Protein AF-U6M6H6-F1 (afdb_monomer_lite)

Structure (mmCIF, N/CA/C/O backbone):
data_AF-U6M6H6-F1
#
_entry.id   AF-U6M6H6-F1
#
loop_
_atom_site.group_PDB
_atom_site.id
_atom_site.type_symbol
_atom_site.label_atom_id
_atom_site.label_alt_id
_atom_site.label_comp_id
_atom_site.label_asym_id
_atom_site.label_entity_id
_atom_site.label_seq_id
_atom_site.pdbx_PDB_ins_code
_atom_site.Cartn_x
_atom_site.Cartn_y
_atom_site.Cartn_z
_atom_site.occupancy
_atom_site.B_iso_or_equiv
_atom_site.auth_seq_id
_atom_site.auth_comp_id
_atom_site.auth_asym_id
_atom_site.auth_atom_id
_atom_site.pdbx_PDB_model_num
ATOM 1 N N . MET A 1 1 ? -2.239 -4.954 -24.702 1.00 41.09 1 MET A N 1
ATOM 2 C CA . MET A 1 1 ? -0.840 -5.283 -24.354 1.00 41.09 1 MET A CA 1
ATOM 3 C C . MET A 1 1 ? -0.707 -5.833 -22.930 1.00 41.09 1 MET A C 1
ATOM 5 O O . MET A 1 1 ? 0.106 -6.716 -22.733 1.00 41.09 1 MET A O 1
ATOM 9 N N . LEU A 1 2 ? -1.564 -5.427 -21.980 1.00 35.84 2 LEU A N 1
ATOM 10 C CA . LEU A 1 2 ? -1.477 -5.813 -20.560 1.00 35.84 2 LEU A CA 1
ATOM 11 C C . LEU A 1 2 ? -1.696 -7.300 -20.192 1.00 35.84 2 LEU A C 1
ATOM 13 O O . LEU A 1 2 ? -1.225 -7.725 -19.150 1.00 35.84 2 LEU A O 1
ATOM 17 N N . ILE A 1 3 ? -2.414 -8.104 -20.986 1.00 37.91 3 ILE A N 1
ATOM 18 C CA . ILE A 1 3 ? -2.945 -9.392 -20.477 1.00 37.91 3 ILE A CA 1
ATOM 19 C C . ILE A 1 3 ? -1.865 -10.479 -20.293 1.00 37.91 3 ILE A C 1
ATOM 21 O O . ILE A 1 3 ? -2.049 -11.378 -19.482 1.00 37.91 3 ILE A O 1
ATOM 25 N N . ILE A 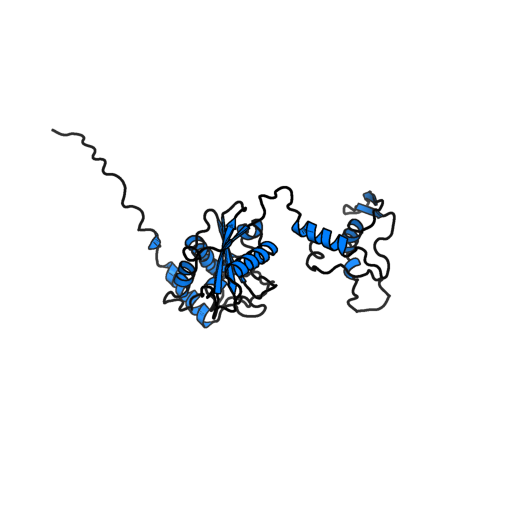1 4 ? -0.742 -10.422 -21.016 1.00 43.28 4 ILE A N 1
ATOM 26 C CA . ILE A 1 4 ? 0.291 -11.478 -20.937 1.00 43.28 4 ILE A CA 1
ATOM 27 C C . ILE A 1 4 ? 1.229 -11.255 -19.745 1.00 43.28 4 ILE A C 1
ATOM 29 O O . ILE A 1 4 ? 1.733 -12.216 -19.180 1.00 43.28 4 ILE A O 1
ATOM 33 N N . VAL A 1 5 ? 1.433 -10.003 -19.333 1.00 47.91 5 VAL A N 1
ATOM 34 C CA . VAL A 1 5 ? 2.450 -9.645 -18.329 1.00 47.91 5 VAL A CA 1
ATOM 35 C C . VAL A 1 5 ? 1.997 -9.967 -16.894 1.00 47.91 5 VAL A C 1
ATOM 37 O O . VAL A 1 5 ? 2.803 -9.995 -15.974 1.00 47.91 5 VAL A O 1
ATOM 40 N N . CYS A 1 6 ? 0.718 -10.296 -16.678 1.00 45.31 6 CYS A N 1
ATOM 41 C CA . CYS A 1 6 ? 0.225 -10.676 -15.351 1.00 45.31 6 CYS A CA 1
ATOM 42 C C . CYS A 1 6 ? 0.701 -12.062 -14.877 1.00 45.31 6 CYS A C 1
ATOM 44 O O . CYS A 1 6 ? 0.607 -12.345 -13.686 1.00 45.31 6 CYS A O 1
ATOM 46 N N . SER A 1 7 ? 1.215 -12.921 -15.766 1.00 59.56 7 SER A N 1
ATOM 47 C CA . SER A 1 7 ? 1.840 -14.191 -15.378 1.00 59.56 7 SER A CA 1
ATOM 48 C C . SER A 1 7 ? 3.354 -14.092 -15.556 1.00 59.56 7 SER A C 1
ATOM 50 O O . SER A 1 7 ? 3.843 -13.788 -16.642 1.00 59.56 7 SER A O 1
ATOM 52 N N . ARG A 1 8 ? 4.105 -14.343 -14.475 1.00 67.38 8 ARG A N 1
ATOM 53 C CA . ARG A 1 8 ? 5.579 -14.406 -14.509 1.00 67.38 8 ARG A CA 1
ATOM 54 C C . ARG A 1 8 ? 6.097 -15.702 -15.137 1.00 67.38 8 ARG A C 1
ATOM 56 O O . ARG A 1 8 ? 7.294 -15.807 -15.407 1.00 67.38 8 ARG A O 1
ATOM 63 N N . ASP A 1 9 ? 5.220 -16.666 -15.392 1.00 80.56 9 ASP A N 1
ATOM 64 C CA . ASP A 1 9 ? 5.592 -17.946 -15.977 1.00 80.56 9 ASP A CA 1
ATOM 65 C C . ASP A 1 9 ? 5.899 -17.802 -17.468 1.00 80.56 9 ASP A C 1
ATOM 67 O O . ASP A 1 9 ? 5.323 -16.979 -18.182 1.00 80.56 9 ASP A O 1
ATOM 71 N N . VAL A 1 10 ? 6.846 -18.608 -17.949 1.00 83.81 10 VAL A N 1
ATOM 72 C CA . VAL A 1 10 ? 7.213 -18.629 -19.368 1.00 83.81 10 VAL A CA 1
ATOM 73 C C . VAL A 1 10 ? 6.001 -19.097 -20.179 1.00 83.81 10 VAL A C 1
ATOM 75 O O . VAL A 1 10 ? 5.428 -20.135 -19.837 1.00 83.81 10 VAL A O 1
ATOM 78 N N . PRO A 1 11 ? 5.630 -18.399 -21.271 1.00 87.38 11 PRO A N 1
ATOM 79 C CA . PRO A 1 11 ? 4.504 -18.800 -22.094 1.00 87.38 11 PRO A CA 1
ATOM 80 C C . PRO A 1 11 ? 4.611 -20.273 -22.544 1.00 87.38 11 PRO A C 1
ATOM 82 O O . PRO A 1 11 ? 5.700 -20.720 -22.934 1.00 87.38 11 PRO A O 1
ATOM 85 N N . PRO A 1 12 ? 3.504 -21.034 -22.487 1.00 89.25 12 PRO A N 1
ATOM 86 C CA . PRO A 1 12 ? 3.498 -22.470 -22.754 1.00 89.25 12 PRO A CA 1
ATOM 87 C C . PRO A 1 12 ? 3.804 -22.809 -24.221 1.00 89.25 12 PRO A C 1
ATOM 89 O O . PRO A 1 12 ? 3.980 -21.947 -25.078 1.00 89.25 12 PRO A O 1
ATOM 92 N N . ALA A 1 13 ? 3.895 -24.098 -24.551 1.00 90.94 13 ALA A N 1
ATOM 93 C CA . ALA A 1 13 ? 4.050 -24.508 -25.946 1.00 90.94 13 ALA A CA 1
ATOM 94 C C . ALA A 1 13 ? 2.782 -24.194 -26.762 1.00 90.94 13 ALA A C 1
ATOM 96 O O . ALA A 1 13 ? 1.666 -24.282 -26.251 1.00 90.94 13 ALA A O 1
ATOM 97 N N . PHE A 1 14 ? 2.940 -23.842 -28.041 1.00 90.44 14 PHE A N 1
ATOM 98 C CA . PHE A 1 14 ? 1.794 -23.644 -28.927 1.00 90.44 14 PHE A CA 1
ATOM 99 C C . PHE A 1 14 ? 1.112 -24.978 -29.249 1.00 90.44 14 PHE A C 1
ATOM 101 O O . PHE A 1 14 ? 1.789 -25.960 -29.557 1.00 90.44 14 PHE A O 1
ATOM 108 N N . LYS A 1 15 ? -0.226 -24.976 -29.229 1.00 87.94 15 LYS A N 1
ATOM 109 C CA . LYS A 1 15 ? -1.063 -26.097 -29.660 1.00 87.94 15 LYS A CA 1
ATOM 110 C C . LYS A 1 15 ? -2.107 -25.650 -30.675 1.00 87.94 15 LYS A C 1
ATOM 112 O O . LYS A 1 15 ? -2.828 -24.665 -30.474 1.00 87.94 15 LYS A O 1
ATOM 117 N N . THR A 1 16 ? -2.201 -26.390 -31.767 1.00 85.06 16 THR A N 1
ATOM 118 C CA . THR A 1 16 ? -3.237 -26.281 -32.786 1.00 85.06 16 THR A CA 1
ATOM 119 C C . THR A 1 16 ? -4.577 -26.704 -32.189 1.00 85.06 16 THR A C 1
ATOM 121 O O . THR A 1 16 ? -4.653 -27.582 -31.332 1.00 85.06 16 THR A O 1
ATOM 124 N N . LYS A 1 17 ? -5.661 -26.035 -32.589 1.00 80.69 17 LYS A N 1
ATOM 125 C CA . LYS A 1 17 ? -7.009 -26.433 -32.189 1.00 80.69 17 LYS A CA 1
ATOM 126 C C . LYS A 1 17 ? -7.332 -27.739 -32.900 1.00 80.69 17 LYS A C 1
ATOM 128 O O . LYS A 1 17 ? -7.669 -27.718 -34.083 1.00 80.69 17 LYS A O 1
ATOM 133 N N . GLU A 1 18 ? -7.246 -28.856 -32.189 1.00 67.00 18 GLU A N 1
ATOM 134 C CA . GLU A 1 18 ? -7.957 -30.059 -32.610 1.00 67.00 18 GLU A CA 1
ATOM 135 C C . GLU A 1 18 ? -9.468 -29.794 -32.536 1.00 67.00 18 GLU A C 1
ATOM 137 O O . GLU A 1 18 ? -9.944 -28.973 -31.751 1.00 67.00 18 GLU A O 1
ATOM 142 N N . SER A 1 19 ? -10.240 -30.431 -33.414 1.00 53.97 19 SER A N 1
ATOM 143 C CA . SER A 1 19 ? -11.656 -30.132 -33.653 1.00 53.97 19 SER A CA 1
ATOM 144 C C . SER A 1 19 ? -12.611 -30.588 -32.535 1.00 53.97 19 SER A C 1
ATOM 146 O O . SER A 1 19 ? -13.768 -30.902 -32.821 1.00 53.97 19 SER A O 1
ATOM 148 N N . SER A 1 20 ? -12.169 -30.673 -31.281 1.00 45.66 20 SER A N 1
ATOM 149 C CA . SER A 1 20 ? -12.969 -31.157 -30.155 1.00 45.66 20 SER A CA 1
ATOM 150 C C . SER A 1 20 ? -13.253 -30.045 -29.139 1.00 45.66 20 SER A C 1
ATOM 152 O O . SER A 1 20 ? -12.434 -29.177 -28.847 1.00 45.66 20 SER A O 1
ATOM 154 N N . ARG A 1 21 ? -14.507 -30.039 -28.686 1.00 52.91 21 ARG A N 1
ATOM 155 C CA . ARG A 1 21 ? -15.126 -29.061 -27.790 1.00 52.91 21 ARG A CA 1
ATOM 156 C C . ARG A 1 21 ? -14.527 -29.116 -26.379 1.00 52.91 21 ARG A C 1
ATOM 158 O O . ARG A 1 21 ? -14.378 -30.199 -25.829 1.00 52.91 21 ARG A O 1
ATOM 165 N N . ASP A 1 22 ? -14.359 -27.925 -25.808 1.00 49.47 22 ASP A N 1
ATOM 166 C CA . ASP A 1 22 ? -14.526 -27.607 -24.382 1.00 49.47 22 ASP A CA 1
ATOM 167 C C . ASP A 1 22 ? -13.500 -28.125 -23.357 1.00 49.47 22 ASP A C 1
ATOM 169 O O . ASP A 1 22 ? -13.878 -28.478 -22.244 1.00 49.47 22 ASP A O 1
ATOM 173 N N . GLU A 1 23 ? -12.198 -28.033 -23.646 1.00 50.50 23 GLU A N 1
ATOM 174 C CA . GLU A 1 23 ? -11.191 -27.946 -22.574 1.00 50.50 23 GLU A CA 1
ATOM 175 C C . GLU A 1 23 ? -10.324 -26.688 -22.716 1.00 50.50 23 GLU A C 1
ATOM 177 O O . GLU A 1 23 ? -10.004 -26.232 -23.816 1.00 50.50 23 GLU A O 1
ATOM 182 N N . GLU A 1 24 ? -9.970 -26.093 -21.578 1.00 54.88 24 GLU A N 1
ATOM 183 C CA . GLU A 1 24 ? -9.063 -24.954 -21.470 1.00 54.88 24 GLU A CA 1
ATOM 184 C C . GLU A 1 24 ? -7.638 -25.441 -21.778 1.00 54.88 24 GLU A C 1
ATOM 186 O O . GLU A 1 24 ? -6.854 -25.794 -20.902 1.00 54.88 24 GLU A O 1
ATOM 191 N N . VAL A 1 25 ? -7.333 -25.581 -23.070 1.00 57.16 25 VAL A N 1
ATOM 192 C CA . VAL A 1 25 ? -6.065 -26.159 -23.519 1.00 57.16 25 VAL A CA 1
ATOM 193 C C . VAL A 1 25 ? -4.918 -25.199 -23.202 1.00 57.16 25 VAL A C 1
ATOM 195 O O . VAL A 1 25 ? -4.867 -24.080 -23.720 1.00 57.16 25 VAL A O 1
ATOM 198 N N . ASP A 1 26 ? -3.959 -25.664 -22.400 1.00 63.12 26 ASP A N 1
ATOM 199 C CA . ASP A 1 26 ? -2.661 -25.013 -22.207 1.00 63.12 26 ASP A CA 1
ATOM 200 C C . ASP A 1 26 ? -2.004 -24.715 -23.573 1.00 63.12 26 ASP A C 1
ATOM 202 O O . ASP A 1 26 ? -1.840 -25.619 -24.397 1.00 63.12 26 ASP A O 1
ATOM 206 N N . GLY A 1 27 ? -1.702 -23.440 -23.845 1.00 65.75 27 GLY A N 1
ATOM 207 C CA . GLY A 1 27 ? -1.304 -22.943 -25.176 1.00 65.75 27 GLY A CA 1
ATOM 208 C C . GLY A 1 27 ? -2.422 -22.279 -26.001 1.00 65.75 27 GLY A C 1
ATOM 209 O O . GLY A 1 27 ? -2.154 -21.677 -27.041 1.00 65.75 27 GLY A O 1
ATOM 210 N N . GLY A 1 28 ? -3.675 -22.281 -25.537 1.00 77.00 28 GLY A N 1
ATOM 211 C CA . GLY A 1 28 ? -4.801 -21.606 -26.200 1.00 77.00 28 GLY A CA 1
ATOM 212 C C . GLY A 1 28 ? -4.706 -20.071 -26.221 1.00 77.00 28 GLY A C 1
ATOM 213 O O . GLY A 1 28 ? -5.401 -19.401 -26.991 1.00 77.00 28 GLY A O 1
ATOM 214 N N . ILE A 1 29 ? -3.809 -19.487 -25.421 1.00 83.69 29 ILE A N 1
ATOM 215 C CA . ILE A 1 29 ? -3.592 -18.034 -25.347 1.00 83.69 29 ILE A CA 1
ATOM 216 C C . ILE A 1 29 ? -3.177 -17.426 -26.694 1.00 83.69 29 ILE A C 1
ATOM 218 O O . ILE A 1 29 ? -3.506 -16.274 -26.979 1.00 83.69 29 ILE A O 1
ATOM 222 N N . TYR A 1 30 ? -2.517 -18.209 -27.551 1.00 88.44 30 TYR A N 1
ATOM 223 C CA . TYR A 1 30 ? -1.986 -17.756 -28.835 1.00 88.44 30 TYR A CA 1
ATOM 224 C C . TYR A 1 30 ? -3.058 -17.515 -29.903 1.00 88.44 30 TYR A C 1
ATOM 226 O O . TYR A 1 30 ? -2.761 -16.914 -30.927 1.00 88.44 30 TYR A O 1
ATOM 234 N N . TYR A 1 31 ? -4.316 -17.904 -29.675 1.00 87.06 31 TYR A N 1
ATOM 235 C CA . TYR A 1 31 ? -5.415 -17.567 -30.592 1.00 87.06 31 TYR A CA 1
ATOM 236 C C . TYR A 1 31 ? -5.904 -16.123 -30.450 1.00 87.06 31 TYR A C 1
ATOM 238 O O . TYR A 1 31 ? -6.681 -15.647 -31.276 1.00 87.06 31 TYR A O 1
ATOM 246 N N . LYS A 1 32 ? -5.446 -15.403 -29.421 1.00 87.00 32 LYS A N 1
ATOM 247 C CA . LYS A 1 32 ? -5.664 -13.962 -29.300 1.00 87.00 32 LYS A CA 1
ATOM 248 C C . LYS A 1 32 ? -4.632 -13.246 -30.170 1.00 87.00 32 LYS A C 1
ATOM 250 O O . LYS A 1 32 ? -3.433 -13.373 -29.931 1.00 87.00 32 LYS A O 1
ATOM 255 N N . SER A 1 33 ? -5.084 -12.447 -31.138 1.00 84.94 33 SER A N 1
ATOM 256 C CA . SER A 1 33 ? -4.209 -11.742 -32.093 1.00 84.94 33 SER A CA 1
ATOM 257 C C . SER A 1 33 ? -3.129 -10.892 -31.415 1.00 84.94 33 SER A C 1
ATOM 259 O O . SER A 1 33 ? -1.987 -10.887 -31.863 1.00 84.94 33 SER A O 1
ATOM 261 N N . ALA A 1 34 ? -3.454 -10.240 -30.294 1.00 85.69 34 ALA A N 1
ATOM 262 C CA . ALA A 1 34 ? -2.486 -9.479 -29.503 1.00 85.69 34 ALA A CA 1
ATOM 263 C C . ALA A 1 34 ? -1.360 -10.360 -28.933 1.00 85.69 34 ALA A C 1
ATOM 265 O O . ALA A 1 34 ? -0.204 -9.947 -28.926 1.00 85.69 34 ALA A O 1
ATOM 266 N N . VAL A 1 35 ? -1.688 -11.578 -28.488 1.00 87.31 35 VAL A N 1
ATOM 267 C CA . VAL A 1 35 ? -0.717 -12.544 -27.957 1.00 87.31 35 VAL A CA 1
ATOM 268 C C . VAL A 1 35 ? 0.138 -13.104 -29.081 1.00 87.31 35 VAL A C 1
ATOM 270 O O . VAL A 1 35 ? 1.360 -13.047 -28.989 1.00 87.31 35 VAL A O 1
ATOM 273 N N . ALA A 1 36 ? -0.490 -13.572 -30.163 1.00 89.12 36 ALA A N 1
ATOM 274 C CA . ALA A 1 36 ? 0.213 -14.072 -31.342 1.00 89.12 36 ALA A CA 1
ATOM 275 C C . ALA A 1 36 ? 1.172 -13.028 -31.929 1.00 89.12 36 ALA A C 1
ATOM 277 O O . ALA A 1 36 ? 2.315 -13.352 -32.244 1.00 89.12 36 ALA A O 1
ATOM 278 N N . GLY A 1 37 ? 0.715 -11.778 -32.048 1.00 90.12 37 GLY A N 1
ATOM 279 C CA . GLY A 1 37 ? 1.517 -10.665 -32.546 1.00 90.12 37 GLY A CA 1
ATOM 280 C C . GLY A 1 37 ? 2.712 -10.378 -31.644 1.00 90.12 37 GLY A C 1
ATOM 281 O O . GLY A 1 37 ? 3.835 -10.320 -32.134 1.00 90.12 37 GLY A O 1
ATOM 282 N N . PHE A 1 38 ? 2.493 -10.287 -30.328 1.00 90.25 38 PHE A N 1
ATOM 283 C CA . PHE A 1 38 ? 3.573 -10.065 -29.369 1.00 90.25 38 PHE A CA 1
ATOM 284 C C . PHE A 1 38 ? 4.635 -11.168 -29.443 1.00 90.25 38 PHE A C 1
ATOM 286 O O . PHE A 1 38 ? 5.803 -10.875 -29.674 1.00 90.25 38 PHE A O 1
ATOM 293 N N . VAL A 1 39 ? 4.252 -12.446 -29.344 1.00 90.75 39 VAL A N 1
ATOM 294 C CA . VAL A 1 39 ? 5.252 -13.530 -29.379 1.00 90.75 39 VAL A CA 1
ATOM 295 C C . VAL A 1 39 ? 5.935 -13.681 -30.735 1.00 90.75 39 VAL A C 1
ATOM 297 O O . VAL A 1 39 ? 7.063 -14.155 -30.802 1.00 90.75 39 VAL A O 1
ATOM 300 N N . SER A 1 40 ? 5.289 -13.230 -31.812 1.00 91.69 40 SER A N 1
ATOM 301 C CA . SER A 1 40 ? 5.892 -13.168 -33.147 1.00 91.69 40 SER A CA 1
ATOM 302 C C . SER A 1 40 ? 6.972 -12.100 -33.273 1.00 91.69 40 SER A C 1
ATOM 304 O O . SER A 1 40 ? 7.896 -12.279 -34.062 1.00 91.69 40 SER A O 1
ATOM 306 N N . LEU A 1 41 ? 6.886 -11.027 -32.486 1.00 90.75 41 LEU A N 1
ATOM 307 C CA . LEU A 1 41 ? 7.923 -9.998 -32.406 1.00 90.75 41 LEU A CA 1
ATOM 308 C C . LEU A 1 41 ? 9.060 -10.391 -31.454 1.00 90.75 41 LEU A C 1
ATOM 310 O O . LEU A 1 41 ? 10.197 -9.992 -31.676 1.00 90.75 41 LEU A O 1
ATOM 314 N N . MET A 1 42 ? 8.755 -11.178 -30.420 1.00 90.44 42 MET A N 1
ATOM 315 C CA . MET A 1 42 ? 9.678 -11.472 -29.316 1.00 90.44 42 MET A CA 1
ATOM 316 C C . MET A 1 42 ? 10.336 -12.863 -29.384 1.00 90.44 42 MET A C 1
ATOM 318 O O . MET A 1 42 ? 10.908 -13.330 -28.401 1.00 90.44 42 MET A O 1
ATOM 322 N N . VAL A 1 43 ? 10.233 -13.554 -30.518 1.00 90.50 43 VAL A N 1
ATOM 323 C CA . VAL A 1 43 ? 10.858 -14.866 -30.751 1.00 90.50 43 VAL A CA 1
ATOM 324 C C . VAL A 1 43 ? 12.389 -14.788 -30.721 1.00 90.50 43 VAL A C 1
ATOM 326 O O . VAL A 1 43 ? 12.978 -13.804 -31.158 1.00 90.50 43 VAL A O 1
ATOM 329 N N . ASP A 1 44 ? 13.047 -15.850 -30.243 1.00 84.69 44 ASP A N 1
ATOM 330 C CA . ASP A 1 44 ? 14.508 -15.881 -30.044 1.00 84.69 44 ASP A CA 1
ATOM 331 C C . ASP A 1 44 ? 15.320 -15.679 -31.334 1.00 84.69 44 ASP A C 1
ATOM 333 O O . ASP A 1 44 ? 16.433 -15.153 -31.315 1.00 84.69 44 ASP A O 1
ATOM 337 N N . ALA A 1 45 ? 14.788 -16.159 -32.458 1.00 85.12 45 ALA A N 1
ATOM 338 C CA . ALA A 1 45 ? 15.475 -16.147 -33.740 1.00 85.12 45 ALA A CA 1
ATOM 339 C C . ALA A 1 45 ? 15.174 -14.862 -34.517 1.00 85.12 45 ALA A C 1
ATOM 341 O O . ALA A 1 45 ? 14.020 -14.451 -34.632 1.00 85.12 45 ALA A O 1
ATOM 342 N N . SER A 1 46 ? 16.209 -14.279 -35.127 1.00 87.38 46 SER A N 1
ATOM 343 C CA . SER A 1 46 ? 16.044 -13.167 -36.065 1.00 87.38 46 SER A CA 1
ATOM 344 C C . SER A 1 46 ? 15.206 -13.597 -37.271 1.00 87.38 46 SER A C 1
ATOM 346 O O . SER A 1 46 ? 15.424 -14.666 -37.842 1.00 87.38 46 SER A O 1
ATOM 348 N N . ARG A 1 47 ? 14.251 -12.753 -37.673 1.00 88.56 47 ARG A N 1
ATOM 349 C CA . ARG A 1 47 ? 13.344 -13.003 -38.800 1.00 88.56 47 ARG A CA 1
ATOM 350 C C . ARG A 1 47 ? 13.269 -11.783 -39.696 1.00 88.56 47 ARG A C 1
ATOM 352 O O . ARG A 1 47 ? 13.346 -10.649 -39.229 1.00 88.56 47 ARG A O 1
ATOM 359 N N . LYS A 1 48 ? 13.059 -12.013 -40.991 1.00 93.81 48 LYS A N 1
ATOM 360 C CA . LYS A 1 48 ? 12.706 -10.929 -41.910 1.00 93.81 48 LYS A CA 1
ATOM 361 C C . LYS A 1 48 ? 11.216 -10.660 -41.772 1.00 93.81 48 LYS A C 1
ATOM 363 O O . LYS A 1 48 ? 10.420 -11.593 -41.858 1.00 93.81 48 LYS A O 1
ATOM 368 N N . MET A 1 49 ? 10.863 -9.395 -41.573 1.00 94.00 49 MET A N 1
ATOM 369 C CA . MET A 1 49 ? 9.483 -8.939 -41.478 1.00 94.00 49 MET A CA 1
ATOM 370 C C . MET A 1 49 ? 9.172 -8.002 -42.642 1.00 94.00 49 MET A C 1
ATOM 372 O O . MET A 1 49 ? 9.920 -7.062 -42.902 1.00 94.00 49 MET A O 1
ATOM 376 N N . MET A 1 50 ? 8.068 -8.260 -43.338 1.00 95.00 50 MET A N 1
ATOM 377 C CA . MET A 1 50 ? 7.550 -7.396 -44.399 1.00 95.00 50 MET A CA 1
ATOM 378 C C . MET A 1 50 ? 6.137 -6.973 -44.035 1.00 95.00 50 MET A C 1
ATOM 380 O O . MET A 1 50 ? 5.258 -7.824 -43.913 1.00 95.00 50 MET A O 1
ATOM 384 N N . CYS A 1 51 ? 5.926 -5.674 -43.847 1.00 94.56 51 CYS A N 1
ATOM 385 C CA . CYS A 1 51 ? 4.641 -5.126 -43.437 1.00 94.56 51 CYS A CA 1
ATOM 386 C C . CYS A 1 51 ? 3.975 -4.357 -44.576 1.00 94.56 51 CYS A C 1
ATOM 388 O O . CYS A 1 51 ? 4.631 -3.620 -45.310 1.00 94.56 51 CYS A O 1
ATOM 390 N N . TYR A 1 52 ? 2.660 -4.511 -44.683 1.00 93.06 52 TYR A N 1
ATOM 391 C CA . TYR A 1 52 ? 1.823 -3.900 -45.702 1.00 93.06 52 TYR A CA 1
ATOM 392 C C . TYR A 1 52 ? 0.615 -3.249 -45.044 1.00 93.06 52 TYR A C 1
ATOM 394 O O . TYR A 1 52 ? -0.045 -3.851 -44.193 1.00 93.06 52 TYR A O 1
ATOM 402 N N . THR A 1 53 ? 0.297 -2.034 -45.469 1.00 93.06 53 THR A N 1
ATOM 403 C CA . THR A 1 53 ? -0.969 -1.392 -45.121 1.00 93.06 53 THR A CA 1
ATOM 404 C C . THR A 1 53 ? -2.059 -1.963 -46.020 1.00 93.06 53 THR A C 1
ATOM 406 O O . THR A 1 53 ? -1.948 -1.897 -47.244 1.00 93.06 53 THR A O 1
ATOM 409 N N . ALA A 1 54 ? -3.108 -2.528 -45.429 1.00 89.50 54 ALA A N 1
ATOM 410 C CA . ALA A 1 54 ? -4.260 -3.000 -46.182 1.00 89.50 54 ALA A CA 1
ATOM 411 C C . ALA A 1 54 ? -5.146 -1.812 -46.582 1.00 89.50 54 ALA A C 1
ATOM 413 O O . ALA A 1 54 ? -5.454 -0.945 -45.762 1.00 89.50 54 ALA A O 1
ATOM 414 N N . SER A 1 55 ? -5.558 -1.775 -47.847 1.00 88.56 55 SER A N 1
ATOM 415 C CA . SER A 1 55 ? -6.536 -0.821 -48.367 1.00 88.56 55 SER A CA 1
ATOM 416 C C . SER A 1 55 ? -7.892 -1.503 -48.577 1.00 88.56 55 SER A C 1
ATOM 418 O O . SER A 1 55 ? -7.965 -2.715 -48.773 1.00 88.56 55 SER A O 1
ATOM 420 N N . GLY A 1 56 ? -8.980 -0.727 -48.516 1.00 87.12 56 GLY A N 1
ATOM 421 C CA . GLY A 1 56 ? -10.347 -1.233 -48.719 1.00 87.12 56 GLY A CA 1
ATOM 422 C C . GLY A 1 56 ? -11.041 -1.788 -47.468 1.00 87.12 56 GLY A C 1
ATOM 423 O O . GLY A 1 56 ? -12.145 -2.313 -47.576 1.00 87.12 56 GLY A O 1
ATOM 424 N N . CYS A 1 57 ? -10.431 -1.660 -46.288 1.00 85.81 57 CYS A N 1
ATOM 425 C CA . CYS A 1 57 ? -11.075 -1.934 -45.002 1.00 85.81 57 CYS A CA 1
ATOM 426 C C . CYS A 1 57 ? -11.707 -0.652 -44.429 1.00 85.81 57 CYS A C 1
ATOM 428 O O . CYS A 1 57 ? -11.164 0.434 -44.620 1.00 85.81 57 CYS A O 1
ATOM 430 N N . GLU A 1 58 ? -12.816 -0.773 -43.686 1.00 90.00 58 GLU A N 1
ATOM 431 C CA . GLU A 1 58 ? -13.418 0.365 -42.959 1.00 90.00 58 GLU A CA 1
ATOM 432 C C . GLU A 1 58 ? -12.474 0.931 -41.885 1.00 90.00 58 GLU A C 1
ATOM 434 O O . GLU A 1 58 ? -12.471 2.130 -41.623 1.00 90.00 58 GLU A O 1
ATOM 439 N N . ASN A 1 59 ? -11.637 0.069 -41.301 1.00 88.06 59 ASN A N 1
ATOM 440 C CA . ASN A 1 59 ? -10.617 0.430 -40.321 1.00 88.06 59 ASN A CA 1
ATOM 441 C C . ASN A 1 59 ? -9.213 0.267 -40.909 1.00 88.06 59 ASN A C 1
ATOM 443 O O . ASN A 1 59 ? -8.974 -0.616 -41.735 1.00 88.06 59 ASN A O 1
ATOM 447 N N . ALA A 1 60 ? -8.262 1.074 -40.432 1.00 88.75 60 ALA A N 1
ATOM 448 C CA . ALA A 1 60 ? -6.857 0.914 -40.788 1.00 88.75 60 ALA A CA 1
ATOM 449 C C . ALA A 1 60 ? -6.338 -0.458 -40.326 1.00 88.75 60 ALA A C 1
ATOM 451 O O . ALA A 1 60 ? -6.492 -0.829 -39.162 1.00 88.75 60 ALA A O 1
ATOM 452 N N . ALA A 1 61 ? -5.702 -1.199 -41.233 1.00 88.19 61 ALA A N 1
ATOM 453 C CA . ALA A 1 61 ? -5.113 -2.499 -40.939 1.00 88.19 61 ALA A CA 1
ATOM 454 C C . ALA A 1 61 ? -3.674 -2.577 -41.465 1.00 88.19 61 ALA A C 1
ATOM 456 O O . ALA A 1 61 ? -3.382 -2.193 -42.598 1.00 88.19 61 ALA A O 1
ATOM 457 N N . LEU A 1 62 ? -2.778 -3.093 -40.623 1.00 89.69 62 LEU A N 1
ATOM 458 C CA . LEU A 1 62 ? -1.383 -3.383 -40.940 1.00 89.69 62 LEU A CA 1
ATOM 459 C C . LEU A 1 62 ? -1.183 -4.895 -40.851 1.00 89.69 62 LEU A C 1
ATOM 461 O O . LEU A 1 62 ? -1.509 -5.502 -39.831 1.00 89.69 62 LEU A O 1
ATOM 465 N N . ILE A 1 63 ? -0.643 -5.499 -41.905 1.00 89.88 63 ILE A N 1
ATOM 466 C CA . ILE A 1 63 ? -0.364 -6.935 -41.962 1.00 89.88 6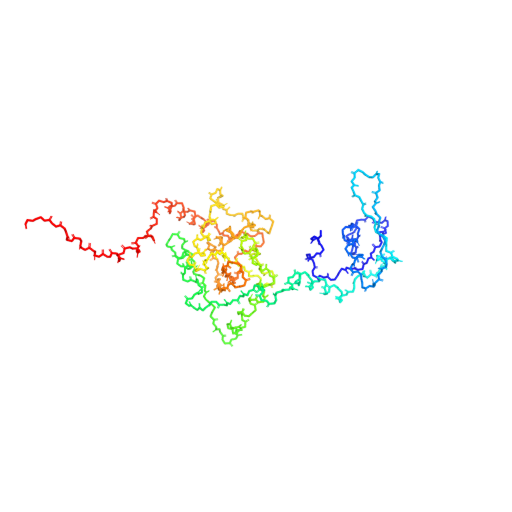3 ILE A CA 1
ATOM 467 C C . ILE A 1 63 ? 1.134 -7.119 -42.151 1.00 89.88 63 ILE A C 1
ATOM 469 O O . ILE A 1 63 ? 1.698 -6.629 -43.126 1.00 89.88 63 ILE A O 1
ATOM 473 N N . CYS A 1 64 ? 1.770 -7.844 -41.236 1.00 92.62 64 CYS A N 1
ATOM 474 C CA . CYS A 1 64 ? 3.186 -8.178 -41.315 1.00 92.62 64 CYS A CA 1
ATOM 475 C C . CYS A 1 64 ? 3.370 -9.678 -41.553 1.00 92.62 64 CYS A C 1
ATOM 477 O O . CYS A 1 64 ? 2.798 -10.504 -40.843 1.00 92.62 64 CYS A O 1
ATOM 479 N N . PHE A 1 65 ? 4.197 -10.024 -42.535 1.00 92.31 65 PHE A N 1
ATOM 480 C CA . PHE A 1 65 ? 4.621 -11.389 -42.823 1.00 92.31 65 PHE A CA 1
ATOM 481 C C . PHE A 1 65 ? 6.020 -11.613 -42.269 1.00 92.31 65 PHE A C 1
ATOM 483 O O . PHE A 1 65 ? 6.913 -10.790 -42.483 1.00 92.31 65 PHE A O 1
ATOM 490 N N . LEU A 1 66 ? 6.210 -12.739 -41.588 1.00 93.88 66 LEU A N 1
ATOM 491 C CA . LEU A 1 66 ? 7.510 -13.194 -41.111 1.00 93.88 66 LEU A CA 1
ATOM 492 C C . LEU A 1 66 ? 8.049 -14.282 -42.036 1.00 93.88 66 LEU A C 1
ATOM 494 O O . LEU A 1 66 ? 7.288 -15.104 -42.541 1.00 93.88 66 LEU A O 1
ATOM 498 N N . SER A 1 67 ? 9.366 -14.309 -42.236 1.00 94.00 67 SER A N 1
ATOM 499 C CA . SER A 1 67 ? 10.025 -15.296 -43.103 1.00 94.00 67 SER A CA 1
ATOM 500 C C . SER A 1 67 ? 9.901 -16.747 -42.628 1.00 94.00 67 SER A C 1
ATOM 502 O O . SER A 1 67 ? 10.154 -17.657 -43.410 1.00 94.00 67 SER A O 1
ATOM 504 N N . GLU A 1 68 ? 9.531 -16.968 -41.367 1.00 93.50 68 GLU A N 1
ATOM 505 C CA . GLU A 1 68 ? 9.385 -18.287 -40.746 1.00 93.50 68 GLU A CA 1
ATOM 506 C C . GLU A 1 68 ? 8.149 -18.312 -39.827 1.00 93.50 68 GLU A C 1
ATOM 508 O O . GLU A 1 68 ? 7.744 -17.254 -39.328 1.00 93.50 68 GLU A O 1
ATOM 513 N N . PRO A 1 69 ? 7.555 -19.491 -39.549 1.00 90.94 69 PRO A N 1
ATOM 514 C CA . PRO A 1 69 ? 6.420 -19.626 -38.634 1.00 90.94 69 PRO A CA 1
ATOM 515 C C . PRO A 1 69 ? 6.848 -19.454 -37.172 1.00 90.94 69 PRO A C 1
ATOM 517 O O . PRO A 1 69 ? 7.858 -20.012 -36.735 1.00 90.94 69 PRO A O 1
ATOM 520 N N . THR A 1 70 ? 6.139 -18.620 -36.411 1.00 90.38 70 THR A N 1
ATOM 521 C CA . THR A 1 70 ? 6.430 -18.390 -34.979 1.00 90.38 70 THR A CA 1
ATOM 522 C C . THR A 1 70 ? 5.760 -19.446 -34.106 1.00 90.38 70 THR A C 1
ATOM 524 O O . THR A 1 70 ? 6.366 -19.982 -33.185 1.00 90.38 70 THR A O 1
ATOM 527 N N . LEU A 1 71 ? 4.502 -19.756 -34.414 1.00 91.44 71 LEU A N 1
ATOM 528 C CA . LEU A 1 71 ? 3.680 -20.702 -33.672 1.00 91.44 71 LEU A CA 1
ATOM 529 C C . LEU A 1 71 ? 3.784 -22.076 -34.341 1.00 91.44 71 LEU A C 1
ATOM 531 O O . LEU A 1 71 ? 3.163 -22.319 -35.374 1.00 91.44 71 LEU A O 1
ATOM 535 N N . VAL A 1 72 ? 4.622 -22.947 -33.780 1.00 92.12 72 VAL A N 1
ATOM 536 C CA . VAL A 1 72 ? 4.851 -24.316 -34.263 1.00 92.12 72 VAL A CA 1
ATOM 537 C C . VAL A 1 72 ? 4.336 -25.294 -33.215 1.00 92.12 72 VAL A C 1
ATOM 539 O O . VAL A 1 72 ? 4.650 -25.136 -32.037 1.00 92.12 72 VAL A O 1
ATOM 542 N N . GLU A 1 73 ? 3.552 -26.285 -33.642 1.00 91.56 73 GLU A N 1
ATOM 543 C CA . GLU A 1 73 ? 2.946 -27.294 -32.761 1.00 91.56 73 GLU A CA 1
ATOM 544 C C . GLU A 1 73 ? 3.970 -27.896 -31.791 1.00 91.56 73 GLU A C 1
ATOM 546 O O . GLU A 1 73 ? 5.061 -28.311 -32.197 1.00 91.56 73 GLU A O 1
ATOM 551 N N . GLY A 1 74 ? 3.619 -27.925 -30.505 1.00 88.81 74 GLY A N 1
ATOM 552 C CA . GLY A 1 74 ? 4.435 -28.504 -29.443 1.00 88.81 74 GLY A CA 1
ATOM 553 C C . GLY A 1 74 ? 5.706 -27.720 -29.102 1.00 88.81 74 GLY A C 1
ATOM 554 O O . GLY A 1 74 ? 6.484 -28.171 -28.261 1.00 88.81 74 GLY A O 1
ATOM 555 N N . LYS A 1 75 ? 5.943 -26.549 -29.711 1.00 90.62 75 LYS A N 1
ATOM 556 C CA . LYS A 1 75 ? 7.116 -25.709 -29.428 1.00 90.62 75 LYS A CA 1
ATOM 557 C C . LYS A 1 75 ? 6.728 -24.432 -28.698 1.00 90.62 75 LYS A C 1
ATOM 559 O O . LYS A 1 75 ? 5.723 -23.793 -29.008 1.00 90.62 75 LYS A O 1
ATOM 564 N N . ARG A 1 76 ? 7.570 -24.031 -27.742 1.00 91.31 76 ARG A N 1
ATOM 565 C CA . ARG A 1 76 ? 7.490 -22.699 -27.135 1.00 91.31 76 ARG A CA 1
ATOM 566 C C . ARG A 1 76 ? 7.983 -21.663 -28.150 1.00 91.31 76 ARG A C 1
ATOM 568 O O . ARG A 1 76 ? 9.058 -21.865 -28.718 1.00 91.31 76 ARG A O 1
ATOM 575 N N . PRO A 1 77 ? 7.237 -20.571 -28.382 1.00 89.56 77 PRO A N 1
ATOM 576 C CA . PRO A 1 77 ? 7.657 -19.532 -29.317 1.00 89.56 77 PRO A CA 1
ATOM 577 C C . PRO A 1 77 ? 8.795 -18.660 -28.766 1.00 89.56 77 PRO A C 1
ATOM 579 O O . PRO A 1 77 ? 9.484 -18.010 -29.544 1.00 89.56 77 PRO A O 1
ATOM 582 N N . ILE A 1 78 ? 8.989 -18.635 -27.444 1.00 92.06 78 ILE A N 1
ATOM 583 C CA . ILE A 1 78 ? 10.022 -17.848 -26.765 1.00 92.06 78 ILE A CA 1
ATOM 584 C C . ILE A 1 78 ? 10.722 -18.748 -25.744 1.00 92.06 78 ILE A C 1
ATOM 586 O O . ILE A 1 78 ? 10.062 -19.462 -24.985 1.00 92.06 78 ILE A O 1
ATOM 590 N N . SER A 1 79 ? 12.053 -18.721 -25.716 1.00 90.75 79 SER A N 1
ATOM 591 C CA . SER A 1 79 ? 12.844 -19.404 -24.696 1.00 90.75 79 SER A CA 1
ATOM 592 C C . SER A 1 79 ? 12.693 -18.755 -23.320 1.00 90.75 79 SER A C 1
ATOM 594 O O . SER A 1 79 ? 12.375 -17.574 -23.182 1.00 90.75 79 SER A O 1
ATOM 596 N N . GLU A 1 80 ? 13.019 -19.505 -22.269 1.00 88.38 80 GLU A N 1
ATOM 597 C CA . GLU A 1 80 ? 13.010 -18.980 -20.899 1.00 88.38 80 GLU A CA 1
ATOM 598 C C . GLU A 1 80 ? 13.986 -17.808 -20.720 1.00 88.38 80 GLU A C 1
ATOM 600 O O . GLU A 1 80 ? 13.723 -16.892 -19.948 1.00 88.38 80 GLU A O 1
ATOM 605 N N . ASN A 1 81 ? 15.107 -17.808 -21.449 1.00 87.94 81 ASN A N 1
ATOM 606 C CA . ASN A 1 81 ? 16.091 -16.730 -21.384 1.00 87.94 81 ASN A CA 1
ATOM 607 C C . ASN A 1 81 ? 15.540 -15.435 -21.991 1.00 87.94 81 ASN A C 1
ATOM 609 O O . ASN A 1 81 ? 15.649 -14.369 -21.391 1.00 87.94 81 ASN A O 1
ATOM 613 N N . THR A 1 82 ? 14.905 -15.516 -23.157 1.00 89.56 82 THR A N 1
ATOM 614 C CA . THR A 1 82 ? 14.280 -14.335 -23.762 1.00 89.56 82 THR A CA 1
ATOM 615 C C . THR A 1 82 ? 13.078 -13.876 -22.952 1.00 89.56 82 THR A C 1
ATOM 617 O O . THR A 1 82 ? 12.924 -12.678 -22.756 1.00 89.56 82 THR A O 1
ATOM 620 N N . TRP A 1 83 ? 12.300 -14.790 -22.365 1.00 89.81 83 TRP A N 1
ATOM 621 C CA . TRP A 1 83 ? 11.243 -14.416 -21.426 1.00 89.81 83 TRP A CA 1
ATOM 622 C C . TRP A 1 83 ? 11.782 -13.662 -20.206 1.00 89.81 83 TRP A C 1
ATOM 624 O O . TRP A 1 83 ? 11.257 -12.609 -19.863 1.00 89.81 83 TRP A O 1
ATOM 634 N N . LYS A 1 84 ? 12.891 -14.119 -19.610 1.00 84.38 84 LYS A N 1
ATOM 635 C CA . LYS A 1 84 ? 13.573 -13.385 -18.531 1.00 84.38 84 LYS A CA 1
ATOM 636 C C . LYS A 1 84 ? 13.992 -11.982 -18.961 1.00 84.38 84 LYS A C 1
ATOM 638 O O . LYS A 1 84 ? 13.825 -11.059 -18.180 1.00 84.38 84 LYS A O 1
ATOM 643 N N . LYS A 1 85 ? 14.487 -11.804 -20.189 1.00 85.56 85 LYS A N 1
ATOM 644 C CA . LYS A 1 85 ? 14.817 -10.473 -20.731 1.00 85.56 85 LYS A CA 1
ATOM 645 C C . LYS A 1 85 ? 13.576 -9.609 -20.946 1.00 85.56 85 LYS A C 1
ATOM 647 O O . LYS A 1 85 ? 13.630 -8.417 -20.709 1.00 85.56 85 LYS A O 1
ATOM 652 N N . ILE A 1 86 ? 12.458 -10.191 -21.373 1.00 83.25 86 ILE A N 1
ATOM 653 C CA . ILE A 1 86 ? 11.184 -9.473 -21.529 1.00 83.25 86 ILE A CA 1
ATOM 654 C C . ILE A 1 86 ? 10.667 -8.999 -20.173 1.00 83.25 86 ILE A C 1
ATOM 656 O O . ILE A 1 86 ? 10.280 -7.844 -20.044 1.00 83.25 86 ILE A O 1
ATOM 660 N N . LEU A 1 87 ? 10.699 -9.871 -19.164 1.00 80.12 87 LEU A N 1
ATOM 661 C CA . LEU A 1 87 ? 10.356 -9.508 -17.790 1.00 80.12 87 LEU A CA 1
ATOM 662 C C . LEU A 1 87 ? 11.333 -8.470 -17.232 1.00 80.12 87 LEU A C 1
ATOM 664 O O . LEU A 1 87 ? 10.906 -7.554 -16.537 1.00 80.12 87 LEU A O 1
ATOM 668 N N . ALA A 1 88 ? 12.619 -8.580 -17.580 1.00 76.62 88 ALA A N 1
ATOM 669 C CA . ALA A 1 88 ? 13.605 -7.565 -17.252 1.00 76.62 88 ALA A CA 1
ATOM 670 C C . ALA A 1 88 ? 13.223 -6.225 -17.886 1.00 76.62 88 ALA A C 1
ATOM 672 O O . ALA A 1 88 ? 13.204 -5.250 -17.166 1.00 76.62 88 ALA A O 1
ATOM 673 N N . LEU A 1 89 ? 12.791 -6.164 -19.151 1.00 70.94 89 LEU A N 1
ATOM 674 C CA . LEU A 1 89 ? 12.320 -4.926 -19.796 1.00 70.94 89 LEU A CA 1
ATOM 675 C C . LEU A 1 89 ? 11.030 -4.355 -19.191 1.00 70.94 89 LEU A C 1
ATOM 677 O O . LEU A 1 89 ? 10.854 -3.142 -19.195 1.00 70.94 89 LEU A O 1
ATOM 681 N N . ASP A 1 90 ? 10.140 -5.188 -18.654 1.00 64.81 90 ASP A N 1
ATOM 682 C CA . ASP A 1 90 ? 8.993 -4.707 -17.868 1.00 64.81 90 ASP A CA 1
ATOM 683 C C . ASP A 1 90 ? 9.455 -4.069 -16.542 1.00 64.81 90 ASP A C 1
ATOM 685 O O . ASP A 1 90 ? 8.848 -3.118 -16.057 1.00 64.81 90 ASP A O 1
ATOM 689 N N . SER A 1 91 ? 10.594 -4.524 -16.005 1.00 54.94 91 SER A N 1
ATOM 690 C CA . SER A 1 91 ? 11.276 -3.897 -14.864 1.00 54.94 91 SER A CA 1
ATOM 691 C C . SER A 1 91 ? 12.321 -2.818 -15.221 1.00 54.94 91 SER A C 1
ATOM 693 O O . SER A 1 91 ? 12.701 -2.049 -14.343 1.00 54.94 91 SER A O 1
ATOM 695 N N . GLU A 1 92 ? 12.774 -2.744 -16.478 1.00 45.88 92 GLU A N 1
ATOM 696 C CA . GLU A 1 92 ? 13.903 -1.939 -16.994 1.00 45.88 92 GLU A CA 1
ATOM 697 C C . GLU A 1 92 ? 13.462 -0.946 -18.086 1.00 45.88 92 GLU A C 1
ATOM 699 O O . GLU A 1 92 ? 14.285 -0.234 -18.661 1.00 45.88 92 GLU A O 1
ATOM 704 N N . GLY A 1 93 ? 12.157 -0.789 -18.335 1.00 42.78 93 GLY A N 1
ATOM 705 C CA . GLY A 1 93 ? 11.586 0.296 -19.148 1.00 42.78 93 GLY A CA 1
ATOM 706 C C . GLY A 1 93 ? 11.847 1.708 -18.591 1.00 42.78 93 GLY A C 1
ATOM 707 O O . GLY A 1 93 ? 11.242 2.673 -19.054 1.00 42.78 93 GLY A O 1
ATOM 708 N N . SER A 1 94 ? 12.738 1.834 -17.603 1.00 46.66 94 SER A N 1
ATOM 709 C CA . SER A 1 94 ? 13.164 3.059 -16.937 1.00 46.66 94 SER A CA 1
ATOM 710 C C . SER A 1 94 ? 14.690 3.225 -16.852 1.00 46.66 94 SER A C 1
ATOM 712 O O . SER A 1 94 ? 15.144 3.927 -15.953 1.00 46.66 94 SER A O 1
ATOM 714 N N . ASP A 1 95 ? 15.501 2.611 -17.720 1.00 44.91 95 ASP A N 1
ATOM 715 C CA . ASP A 1 95 ? 16.963 2.785 -17.659 1.00 44.91 95 ASP A CA 1
ATOM 716 C C . ASP A 1 95 ? 17.529 3.688 -18.763 1.00 44.91 95 ASP A C 1
ATOM 718 O O . ASP A 1 95 ? 18.125 3.255 -19.744 1.00 44.91 95 ASP A O 1
ATOM 722 N N . GLU A 1 96 ? 17.414 4.994 -18.513 1.00 39.16 96 GLU A N 1
ATOM 723 C CA . GLU A 1 96 ? 18.518 5.936 -18.755 1.00 39.16 96 GLU A CA 1
ATOM 724 C C . GLU A 1 96 ? 18.630 6.952 -17.595 1.00 39.16 96 GLU A C 1
ATOM 726 O O . GLU A 1 96 ? 18.832 8.150 -17.777 1.00 39.16 96 GLU A O 1
ATOM 731 N N . SER A 1 97 ? 18.443 6.475 -16.358 1.00 41.75 97 SER A N 1
ATOM 732 C CA . SER A 1 97 ? 18.689 7.255 -15.142 1.00 41.75 97 SER A CA 1
ATOM 733 C C . SER A 1 97 ? 18.879 6.320 -13.948 1.00 41.75 97 SER A C 1
ATOM 735 O O . SER A 1 97 ? 17.974 6.097 -13.144 1.00 41.75 97 SER A O 1
ATOM 737 N N . THR A 1 98 ? 20.098 5.822 -13.764 1.00 42.47 98 THR A N 1
ATOM 738 C CA . THR A 1 98 ? 20.504 5.081 -12.556 1.00 42.47 98 THR A CA 1
ATOM 739 C C . THR A 1 98 ? 20.495 5.936 -11.273 1.00 42.47 98 THR A C 1
ATOM 741 O O . THR A 1 98 ? 20.944 5.476 -10.227 1.00 42.47 98 THR A O 1
ATOM 744 N N . ASN A 1 99 ? 19.914 7.143 -11.318 1.00 50.00 99 ASN A N 1
ATOM 745 C CA . ASN A 1 99 ? 19.656 8.014 -10.172 1.00 50.00 99 ASN A CA 1
ATOM 746 C C . ASN A 1 99 ? 18.156 8.201 -9.842 1.00 50.00 99 ASN A C 1
ATOM 748 O O . ASN A 1 99 ? 17.861 8.865 -8.855 1.00 50.00 99 ASN A O 1
ATOM 752 N N . ASN A 1 100 ? 17.211 7.626 -10.606 1.00 60.53 100 ASN A N 1
ATOM 753 C CA . ASN A 1 100 ? 15.765 7.869 -10.417 1.00 60.53 100 ASN A CA 1
ATOM 754 C C . ASN A 1 100 ? 14.945 6.649 -9.964 1.00 60.53 100 ASN A C 1
ATOM 756 O O . ASN A 1 100 ? 13.715 6.707 -9.956 1.00 60.53 100 ASN A O 1
ATOM 760 N N . LYS A 1 101 ? 15.575 5.534 -9.579 1.00 76.31 101 LYS A N 1
ATOM 761 C CA . LYS A 1 101 ? 14.821 4.415 -8.997 1.00 76.31 101 LYS A CA 1
ATOM 762 C C . LYS A 1 101 ? 14.313 4.816 -7.614 1.00 76.31 101 LYS A C 1
ATOM 764 O O . LYS A 1 101 ? 15.109 5.272 -6.792 1.00 76.31 101 LYS A O 1
ATOM 769 N N . ILE A 1 102 ? 13.016 4.619 -7.372 1.00 90.69 102 ILE A N 1
ATOM 770 C CA . ILE A 1 102 ? 12.386 4.800 -6.061 1.00 90.69 102 ILE A CA 1
ATOM 771 C C . ILE A 1 102 ? 13.194 4.065 -4.983 1.00 90.69 102 ILE A C 1
ATOM 773 O O . ILE A 1 102 ? 13.600 2.915 -5.170 1.00 90.69 102 ILE A O 1
ATOM 777 N N . GLN A 1 103 ? 13.466 4.745 -3.875 1.00 91.75 103 GLN A N 1
ATOM 778 C CA . GLN A 1 103 ? 14.233 4.201 -2.757 1.00 91.75 103 GLN A CA 1
ATOM 779 C C . GLN A 1 103 ? 13.407 4.260 -1.479 1.00 91.75 103 GLN A C 1
ATOM 781 O O . GLN A 1 103 ? 12.647 5.204 -1.278 1.00 91.75 103 GLN A O 1
ATOM 786 N N . PHE A 1 104 ? 13.584 3.255 -0.623 1.00 94.31 104 PHE A N 1
ATOM 787 C CA . PHE A 1 104 ? 12.904 3.129 0.661 1.00 94.31 104 PHE A CA 1
ATOM 788 C C . PHE A 1 104 ? 13.948 3.048 1.767 1.00 94.31 104 PHE A C 1
ATOM 790 O O . PHE A 1 104 ? 14.793 2.154 1.760 1.00 94.31 104 PHE A O 1
ATOM 797 N N . THR A 1 105 ? 13.865 3.961 2.727 1.00 93.31 105 THR A N 1
ATOM 798 C CA . THR A 1 105 ? 14.739 3.982 3.904 1.00 93.31 105 THR A CA 1
ATOM 799 C C . THR A 1 105 ? 13.878 3.832 5.146 1.00 93.31 105 THR A C 1
ATOM 801 O O . THR A 1 105 ? 13.003 4.673 5.364 1.00 93.31 105 THR A O 1
ATOM 804 N N . LYS A 1 106 ? 14.100 2.776 5.948 1.00 94.38 106 LYS A N 1
ATOM 805 C CA . LYS A 1 106 ? 13.377 2.571 7.218 1.00 94.38 106 LYS A CA 1
ATOM 806 C C . LYS A 1 106 ? 13.576 3.805 8.091 1.00 94.38 106 LYS A C 1
ATOM 808 O O . LYS A 1 106 ? 14.684 4.336 8.180 1.00 94.38 106 LYS A O 1
ATOM 813 N N . ARG A 1 107 ? 12.491 4.297 8.677 1.00 92.06 107 ARG A N 1
ATOM 814 C CA . ARG A 1 107 ? 12.549 5.410 9.618 1.00 92.06 107 ARG A CA 1
ATOM 815 C C . ARG A 1 107 ? 13.009 4.907 10.975 1.00 92.06 107 ARG A C 1
ATOM 817 O O . ARG A 1 107 ? 12.640 3.811 11.383 1.00 92.06 107 ARG A O 1
ATOM 824 N N . ASP A 1 108 ? 13.815 5.719 11.644 1.00 87.12 108 ASP A N 1
ATOM 825 C CA . ASP A 1 108 ? 14.216 5.460 13.023 1.00 87.12 108 ASP A CA 1
ATOM 826 C C . ASP A 1 108 ? 13.036 5.619 13.996 1.00 87.12 108 ASP A C 1
ATOM 828 O O . ASP A 1 108 ? 11.979 6.145 13.638 1.00 87.12 108 ASP A O 1
ATOM 832 N N . GLU A 1 109 ? 13.241 5.190 15.240 1.00 78.81 109 GLU A N 1
ATOM 833 C CA . GLU A 1 109 ? 12.246 5.211 16.321 1.00 78.81 109 GLU A CA 1
ATOM 834 C C . GLU A 1 109 ? 11.612 6.595 16.548 1.00 78.81 109 GLU A C 1
ATOM 836 O O . GLU A 1 109 ? 10.436 6.692 16.887 1.00 78.81 109 GLU A O 1
ATOM 841 N N . ASN A 1 110 ? 12.344 7.689 16.307 1.00 76.56 110 ASN A N 1
ATOM 842 C CA . ASN A 1 110 ? 11.818 9.044 16.505 1.00 76.56 110 ASN A CA 1
ATOM 843 C C . ASN A 1 110 ? 10.947 9.523 15.333 1.00 76.56 110 ASN A C 1
ATOM 845 O O . ASN A 1 110 ? 10.293 10.562 15.434 1.00 76.56 110 ASN A O 1
ATOM 849 N N . HIS A 1 111 ? 10.947 8.794 14.214 1.00 81.19 111 HIS A N 1
ATOM 850 C CA . HIS A 1 111 ? 10.250 9.160 12.984 1.00 81.19 111 HIS A CA 1
ATOM 851 C C . HIS A 1 111 ? 9.373 8.025 12.419 1.00 81.19 111 HIS A C 1
ATOM 853 O O . HIS A 1 111 ? 8.841 8.174 11.317 1.00 81.19 111 HIS A O 1
ATOM 859 N N . ASN A 1 112 ? 9.186 6.914 13.140 1.00 85.94 112 ASN A N 1
ATOM 860 C CA . ASN A 1 112 ? 8.479 5.705 12.682 1.00 85.94 112 ASN A CA 1
ATOM 861 C C . ASN A 1 112 ? 6.950 5.862 12.523 1.00 85.94 112 ASN A C 1
ATOM 863 O O . ASN A 1 112 ? 6.278 4.914 12.137 1.00 85.94 112 ASN A O 1
ATOM 867 N N . CYS A 1 113 ? 6.396 7.050 12.776 1.00 95.44 113 CYS A N 1
ATOM 868 C CA . CYS A 1 113 ? 4.971 7.393 12.696 1.00 95.44 113 CYS A CA 1
ATOM 869 C C . CYS A 1 113 ? 4.024 6.641 13.632 1.00 95.44 113 CYS A C 1
ATOM 871 O O . CYS A 1 113 ? 2.836 6.977 13.646 1.00 95.44 113 CYS A O 1
ATOM 873 N N . LEU A 1 114 ? 4.515 5.689 14.433 1.00 94.81 114 LEU A N 1
ATOM 874 C CA . LEU A 1 114 ? 3.691 4.968 15.398 1.00 94.81 114 LEU A CA 1
ATOM 875 C C . LEU A 1 114 ? 3.043 5.940 16.375 1.00 94.81 114 LEU A C 1
ATOM 877 O O . LEU A 1 114 ? 1.852 5.836 16.616 1.00 94.81 114 LEU A O 1
ATOM 881 N N . THR A 1 115 ? 3.767 6.963 16.837 1.00 94.75 115 THR A N 1
ATOM 882 C CA . THR A 1 115 ? 3.210 7.972 17.753 1.00 94.75 115 THR A CA 1
ATOM 883 C C . THR A 1 115 ? 1.945 8.638 17.194 1.00 94.75 115 THR A C 1
ATOM 885 O O . THR A 1 115 ? 0.927 8.699 17.882 1.00 94.75 115 THR A O 1
ATOM 888 N N . GLU A 1 116 ? 1.963 9.153 15.961 1.00 96.44 116 GLU A N 1
ATOM 889 C CA . GLU A 1 116 ? 0.792 9.809 15.368 1.00 96.44 116 GLU A CA 1
ATOM 890 C C . GLU A 1 116 ? -0.318 8.830 14.980 1.00 96.44 116 GLU A C 1
ATOM 892 O O . GLU A 1 116 ? -1.496 9.178 15.109 1.00 96.44 116 GLU A O 1
ATOM 897 N N . ILE A 1 117 ? 0.047 7.635 14.509 1.00 96.44 117 ILE A N 1
ATOM 898 C CA . ILE A 1 117 ? -0.900 6.568 14.167 1.00 96.44 117 ILE A CA 1
ATOM 899 C C . ILE A 1 117 ? -1.645 6.128 15.431 1.00 96.44 117 ILE A C 1
ATOM 901 O O . ILE A 1 117 ? -2.871 6.245 15.495 1.00 96.44 117 ILE A O 1
ATOM 905 N N . ASN A 1 118 ? -0.905 5.728 16.461 1.00 95.94 118 ASN A N 1
ATOM 906 C CA . ASN A 1 118 ? -1.424 5.221 17.725 1.00 95.94 118 ASN A CA 1
ATOM 907 C C . ASN A 1 118 ? -2.207 6.294 18.474 1.00 95.94 118 ASN A C 1
ATOM 909 O O . ASN A 1 118 ? -3.336 6.043 18.874 1.00 95.94 118 ASN A O 1
ATOM 913 N N . LYS A 1 119 ? -1.734 7.551 18.505 1.00 95.56 119 LYS A N 1
ATOM 914 C CA . LYS A 1 119 ? -2.508 8.676 19.067 1.00 95.56 119 LYS A CA 1
ATOM 915 C C . LYS A 1 119 ? -3.901 8.819 18.447 1.00 95.56 119 LYS A C 1
ATOM 917 O O . LYS A 1 119 ? -4.832 9.264 19.119 1.00 95.56 119 LYS A O 1
ATOM 922 N N . PHE A 1 120 ? -4.054 8.533 17.154 1.00 95.19 120 PHE A N 1
ATOM 923 C CA . PHE A 1 120 ? -5.371 8.546 16.529 1.00 95.19 120 PHE A CA 1
ATOM 924 C C . PHE A 1 120 ? -6.174 7.284 16.857 1.00 95.19 120 PHE A C 1
ATOM 926 O O . PHE A 1 120 ? -7.372 7.415 17.103 1.00 95.19 120 PHE A O 1
ATOM 933 N N . ARG A 1 121 ? -5.543 6.106 16.871 1.00 95.62 121 ARG A N 1
ATOM 934 C CA . ARG A 1 121 ? -6.181 4.808 17.148 1.00 95.62 121 ARG A CA 1
ATOM 935 C C . ARG A 1 121 ? -6.724 4.711 18.577 1.00 95.62 121 ARG A C 1
ATOM 937 O O . ARG A 1 121 ? -7.915 4.462 18.746 1.00 95.62 121 ARG A O 1
ATOM 944 N N . THR A 1 122 ? -5.914 5.033 19.581 1.00 94.25 122 THR A N 1
ATOM 945 C CA . THR A 1 122 ? -6.254 4.878 21.010 1.00 94.25 122 THR A CA 1
ATOM 946 C C . THR A 1 122 ? -7.035 6.036 21.617 1.00 94.25 122 THR A C 1
ATOM 948 O O . THR A 1 122 ? -7.275 6.062 22.822 1.00 94.25 122 THR A O 1
ATOM 951 N N . GLN A 1 123 ? -7.470 7.023 20.828 1.00 92.56 123 GLN A N 1
ATOM 952 C CA . GLN A 1 123 ? -8.350 8.060 21.371 1.00 92.56 123 GLN A CA 1
ATOM 953 C C . GLN A 1 123 ? -9.632 7.418 21.939 1.00 92.56 123 GLN A C 1
ATOM 955 O O . GLN A 1 123 ? -10.225 6.565 21.278 1.00 92.56 123 GLN A O 1
ATOM 960 N N . ASP A 1 124 ? -10.121 7.906 23.087 1.00 84.06 124 ASP A N 1
ATOM 961 C CA . ASP A 1 124 ? -11.259 7.351 23.861 1.00 84.06 124 ASP A CA 1
ATOM 962 C C . ASP A 1 124 ? -12.528 7.034 23.049 1.00 84.06 124 ASP A C 1
ATOM 964 O O . ASP A 1 124 ? -13.428 6.321 23.486 1.00 84.06 124 ASP A O 1
ATOM 968 N N . SER A 1 125 ? -12.666 7.659 21.883 1.00 87.38 125 SER A N 1
ATOM 969 C CA . SER A 1 125 ? -13.828 7.512 21.015 1.00 87.38 125 SER A CA 1
ATOM 970 C C . SER A 1 125 ? -13.703 6.383 19.987 1.00 87.38 125 SER A C 1
ATOM 972 O O . SER A 1 125 ? -14.737 5.913 19.513 1.00 87.38 125 SER A O 1
ATOM 974 N N . LEU A 1 126 ? -12.481 5.968 19.635 1.00 90.81 126 LEU A N 1
ATOM 975 C CA . LEU A 1 126 ? -12.222 4.822 18.760 1.00 90.81 126 LEU A CA 1
ATOM 976 C C . LEU A 1 126 ? -11.953 3.550 19.560 1.00 90.81 126 LEU A C 1
ATOM 978 O O . LEU A 1 126 ? -12.543 2.532 19.204 1.00 90.81 126 LEU A O 1
ATOM 982 N N . ASP A 1 127 ? -11.162 3.653 20.636 1.00 90.69 127 ASP A N 1
ATOM 983 C CA . ASP A 1 127 ? -10.823 2.529 21.526 1.00 90.69 127 ASP A CA 1
ATOM 984 C C . ASP A 1 127 ? -10.210 1.347 20.751 1.00 90.69 127 ASP A C 1
ATOM 986 O O . ASP A 1 127 ? -10.640 0.204 20.877 1.00 90.69 127 ASP A O 1
ATOM 990 N N . LEU A 1 128 ? -9.273 1.660 19.849 1.00 94.81 128 LEU A N 1
ATOM 991 C CA . LEU A 1 128 ? -8.509 0.674 19.084 1.00 94.81 128 LEU A CA 1
ATOM 992 C C . LEU A 1 128 ? -7.175 0.403 19.766 1.00 94.81 128 LEU A C 1
ATOM 994 O O . LEU A 1 128 ? -6.575 1.334 20.303 1.00 94.81 128 LEU A O 1
ATOM 998 N N . ASP A 1 129 ? -6.687 -0.827 19.638 1.00 93.62 129 ASP A N 1
ATOM 999 C CA . ASP A 1 129 ? -5.350 -1.199 20.088 1.00 93.62 129 ASP A CA 1
ATOM 1000 C C . ASP A 1 129 ? -4.265 -0.458 19.296 1.00 93.62 129 ASP A C 1
ATOM 1002 O O . ASP A 1 129 ? -4.440 -0.076 18.128 1.00 93.62 129 ASP A O 1
ATOM 1006 N N . ASP A 1 130 ? -3.127 -0.245 19.944 1.00 94.25 130 ASP A N 1
ATOM 1007 C CA . ASP A 1 130 ? -1.946 0.310 19.298 1.00 94.25 130 ASP A CA 1
ATOM 1008 C C . ASP A 1 130 ? -1.421 -0.643 18.219 1.00 94.25 130 ASP A C 1
ATOM 1010 O O . ASP A 1 130 ? -1.588 -1.857 18.296 1.00 94.25 130 ASP A O 1
ATOM 1014 N N . PHE A 1 131 ? -0.790 -0.082 17.190 1.00 94.50 131 PHE A N 1
ATOM 1015 C CA . PHE A 1 131 ? 0.143 -0.870 16.397 1.00 94.50 131 PHE A CA 1
ATOM 1016 C C . PHE A 1 131 ? 1.459 -0.988 17.144 1.00 94.50 131 PHE A C 1
ATOM 1018 O O . PHE A 1 131 ? 1.948 -0.003 17.713 1.00 94.50 131 PHE A O 1
ATOM 1025 N N . ASP A 1 132 ? 2.029 -2.181 17.084 1.00 90.94 132 ASP A N 1
ATOM 1026 C CA . ASP A 1 132 ? 3.285 -2.494 17.736 1.00 90.94 132 ASP A CA 1
ATOM 1027 C C . ASP A 1 132 ? 4.471 -2.000 16.903 1.00 90.94 132 ASP A C 1
ATOM 1029 O O . ASP A 1 132 ? 4.423 -1.912 15.666 1.00 90.94 132 ASP A O 1
ATOM 1033 N N . ASP A 1 133 ? 5.558 -1.685 17.604 1.00 85.19 133 ASP A N 1
ATOM 1034 C CA . ASP A 1 133 ? 6.874 -1.635 16.978 1.00 85.19 133 ASP A CA 1
ATOM 1035 C C . ASP A 1 133 ? 7.439 -3.057 16.874 1.00 85.19 133 ASP A C 1
ATOM 1037 O O . ASP A 1 133 ? 7.016 -3.984 17.565 1.00 85.19 133 ASP A O 1
ATOM 1041 N N . GLU A 1 134 ? 8.401 -3.244 15.985 1.00 77.19 134 GLU A N 1
ATOM 1042 C CA . GLU A 1 134 ? 9.085 -4.518 15.823 1.00 77.19 134 GLU A CA 1
ATOM 1043 C C . GLU A 1 134 ? 9.982 -4.796 17.043 1.00 77.19 134 GLU A C 1
ATOM 1045 O O . GLU A 1 134 ? 11.026 -4.167 17.210 1.00 77.19 134 GLU A O 1
ATOM 1050 N N . GLU A 1 135 ? 9.595 -5.747 17.900 1.00 64.81 135 GLU A N 1
ATOM 1051 C CA . GLU A 1 135 ? 10.458 -6.223 18.986 1.00 64.81 135 GLU A CA 1
ATOM 1052 C C . GLU A 1 135 ? 11.534 -7.180 18.442 1.00 64.81 135 GLU A C 1
ATOM 1054 O O . GLU A 1 135 ? 11.227 -8.234 17.884 1.00 64.81 135 GLU A O 1
ATOM 1059 N N . GLU A 1 136 ? 12.818 -6.851 18.622 1.00 58.06 136 GLU A N 1
ATOM 1060 C CA . GLU A 1 136 ? 13.908 -7.758 18.243 1.00 58.06 136 GLU A CA 1
ATOM 1061 C C . GLU A 1 136 ? 14.011 -8.928 19.238 1.00 58.06 136 GLU A C 1
ATOM 1063 O O . GLU A 1 136 ? 14.483 -8.760 20.368 1.00 58.06 136 GLU A O 1
ATOM 1068 N N . THR A 1 137 ? 13.633 -10.144 18.823 1.00 53.31 137 THR A N 1
ATOM 1069 C CA . THR A 1 137 ? 13.973 -11.360 19.580 1.00 53.31 137 THR A CA 1
ATOM 1070 C C . THR A 1 137 ? 15.275 -11.997 19.066 1.00 53.31 137 THR A C 1
ATOM 1072 O O . THR A 1 137 ? 15.603 -11.883 17.885 1.00 53.31 137 THR A O 1
ATOM 1075 N N . PRO A 1 138 ? 16.043 -12.729 19.904 1.00 55.94 138 PRO A N 1
ATOM 1076 C CA . PRO A 1 138 ? 17.330 -13.325 19.506 1.00 55.94 138 PRO A CA 1
ATOM 1077 C C . PRO A 1 138 ? 17.260 -14.337 18.351 1.00 55.94 138 PRO A C 1
ATOM 1079 O O . PRO A 1 138 ? 18.296 -14.749 17.829 1.00 55.94 138 PRO A O 1
ATOM 1082 N N . THR A 1 139 ? 16.058 -14.806 18.017 1.00 58.69 139 THR A N 1
ATOM 1083 C CA . THR A 1 139 ? 15.785 -15.790 16.964 1.00 58.69 139 THR A CA 1
ATOM 1084 C C . THR A 1 139 ? 15.223 -15.174 15.688 1.00 58.69 139 THR A C 1
ATOM 1086 O O . THR A 1 139 ? 15.150 -15.880 14.681 1.00 58.69 139 THR A O 1
ATOM 1089 N N . ASP A 1 140 ? 14.862 -13.893 15.718 1.00 62.72 140 ASP A N 1
ATOM 1090 C CA . ASP A 1 140 ? 14.277 -13.197 14.581 1.00 62.72 140 ASP A CA 1
ATOM 1091 C C . ASP A 1 140 ? 15.353 -12.590 13.669 1.00 62.72 140 ASP A C 1
ATOM 1093 O O . ASP A 1 140 ? 16.483 -12.326 14.102 1.00 62.72 140 ASP A O 1
ATOM 1097 N N . PRO A 1 141 ? 15.047 -12.408 12.369 1.00 64.50 141 PRO A N 1
ATOM 1098 C CA . PRO A 1 141 ? 15.894 -11.611 11.494 1.00 64.50 141 PRO A CA 1
ATOM 1099 C C . PRO A 1 141 ? 16.134 -10.235 12.120 1.00 64.50 141 PRO A C 1
ATOM 1101 O O . PRO A 1 141 ? 15.230 -9.638 12.695 1.00 64.50 141 PRO A O 1
ATOM 1104 N N . THR A 1 142 ? 17.358 -9.722 11.997 1.00 73.88 142 THR A N 1
ATOM 1105 C CA . THR A 1 142 ? 17.695 -8.406 12.558 1.00 73.88 142 THR A CA 1
ATOM 1106 C C . THR A 1 142 ? 16.844 -7.313 11.907 1.00 73.88 142 THR A C 1
ATOM 1108 O O . THR A 1 142 ? 16.477 -7.445 10.732 1.00 73.88 142 THR A O 1
ATOM 1111 N N . GLY A 1 143 ? 16.601 -6.194 12.600 1.00 75.94 143 GLY A N 1
ATOM 1112 C CA . GLY A 1 143 ? 15.808 -5.090 12.045 1.00 75.94 143 GLY A CA 1
ATOM 1113 C C . GLY A 1 143 ? 16.311 -4.595 10.678 1.00 75.94 143 GLY A C 1
ATOM 1114 O O . GLY A 1 143 ? 15.514 -4.245 9.807 1.00 75.94 143 GLY A O 1
ATOM 1115 N N . ASP A 1 144 ? 17.625 -4.656 10.434 1.00 79.31 144 ASP A N 1
ATOM 1116 C CA . ASP A 1 144 ? 18.246 -4.343 9.137 1.00 79.31 144 ASP A CA 1
ATOM 1117 C C . ASP A 1 144 ? 17.893 -5.343 8.023 1.00 79.31 144 ASP A C 1
ATOM 1119 O O . ASP A 1 144 ? 17.729 -4.961 6.860 1.00 79.31 144 ASP A O 1
ATOM 1123 N N . GLN A 1 145 ? 17.787 -6.634 8.350 1.00 83.50 145 GLN A N 1
ATOM 1124 C CA . GLN A 1 145 ? 17.398 -7.665 7.386 1.00 83.50 145 GLN A CA 1
ATOM 1125 C C . GLN A 1 145 ? 15.939 -7.490 6.975 1.00 83.50 145 GLN A C 1
ATOM 1127 O O . GLN A 1 145 ? 15.633 -7.563 5.782 1.00 83.50 145 GLN A O 1
ATOM 1132 N N . VAL A 1 146 ? 15.060 -7.201 7.940 1.00 84.31 146 VAL A N 1
ATOM 1133 C CA . VAL A 1 146 ? 13.646 -6.923 7.669 1.00 84.31 146 VAL A CA 1
ATOM 1134 C C . VAL A 1 146 ? 13.493 -5.637 6.864 1.00 84.31 146 VAL A C 1
ATOM 1136 O O . VAL A 1 146 ? 12.806 -5.646 5.845 1.00 84.31 146 VAL A O 1
ATOM 1139 N N . ALA A 1 147 ? 14.208 -4.569 7.230 1.00 86.00 147 ALA A N 1
ATOM 1140 C CA . ALA A 1 147 ? 14.199 -3.306 6.493 1.00 86.00 147 ALA A CA 1
ATOM 1141 C C . ALA A 1 147 ? 14.615 -3.478 5.028 1.00 86.00 147 ALA A C 1
ATOM 1143 O O . ALA A 1 147 ? 13.975 -2.945 4.119 1.00 86.00 147 ALA A O 1
ATOM 1144 N N . LYS A 1 148 ? 15.687 -4.242 4.788 1.00 87.06 148 LYS A N 1
ATOM 1145 C CA . LYS A 1 148 ? 16.159 -4.540 3.437 1.00 87.06 148 LYS A CA 1
ATOM 1146 C C . LYS A 1 148 ? 15.135 -5.359 2.654 1.00 87.06 148 LYS A C 1
ATOM 1148 O O . LYS A 1 148 ? 14.877 -5.049 1.493 1.00 87.06 148 LYS A O 1
ATOM 1153 N N . TYR A 1 149 ? 14.554 -6.380 3.279 1.00 88.19 149 TYR A N 1
ATOM 1154 C CA . TYR A 1 149 ? 13.529 -7.205 2.651 1.00 88.19 149 TYR A CA 1
ATOM 1155 C C . TYR A 1 149 ? 12.288 -6.388 2.277 1.00 88.19 149 TYR A C 1
ATOM 1157 O O . TYR A 1 149 ? 11.841 -6.440 1.133 1.00 88.19 149 TYR A O 1
ATOM 1165 N N . ASP A 1 150 ? 11.777 -5.578 3.205 1.00 90.38 150 ASP A N 1
ATOM 1166 C CA . ASP A 1 150 ? 10.645 -4.684 2.959 1.00 90.38 150 ASP A CA 1
ATOM 1167 C C . ASP A 1 150 ? 10.957 -3.712 1.815 1.00 90.38 150 ASP A C 1
ATOM 1169 O O . ASP A 1 150 ? 10.146 -3.568 0.905 1.00 90.38 150 ASP A O 1
ATOM 1173 N N . ALA A 1 151 ? 12.143 -3.094 1.793 1.00 90.06 151 ALA A N 1
ATOM 1174 C CA . ALA A 1 151 ? 12.541 -2.194 0.711 1.00 90.06 151 ALA A CA 1
ATOM 1175 C C . ALA A 1 151 ? 12.579 -2.895 -0.662 1.00 90.06 151 ALA A C 1
ATOM 1177 O O . ALA A 1 151 ? 12.121 -2.330 -1.659 1.00 90.06 151 ALA A O 1
ATOM 1178 N N . GLU A 1 152 ? 13.095 -4.127 -0.727 1.00 90.06 152 GLU A N 1
ATOM 1179 C CA . GLU A 1 152 ? 13.123 -4.929 -1.955 1.00 90.06 152 GLU A CA 1
ATOM 1180 C C . GLU A 1 152 ? 11.717 -5.333 -2.421 1.00 90.06 152 GLU A C 1
ATOM 1182 O O . GLU A 1 152 ? 11.443 -5.307 -3.622 1.00 90.06 152 GLU A O 1
ATOM 1187 N N . GLU A 1 153 ? 10.818 -5.693 -1.503 1.00 89.69 153 GLU A N 1
ATOM 1188 C CA . GLU A 1 153 ? 9.429 -6.041 -1.821 1.00 89.69 153 GLU A CA 1
ATOM 1189 C C . GLU A 1 153 ? 8.608 -4.814 -2.238 1.00 89.69 153 GLU A C 1
ATOM 1191 O O . GLU A 1 153 ? 7.890 -4.862 -3.239 1.00 89.69 153 GLU A O 1
ATOM 1196 N N . LEU A 1 154 ? 8.764 -3.690 -1.536 1.00 92.31 154 LEU A N 1
ATOM 1197 C CA . LEU A 1 154 ? 8.125 -2.420 -1.878 1.00 92.31 154 LEU A CA 1
ATOM 1198 C C . LEU A 1 154 ? 8.545 -1.949 -3.270 1.00 92.31 154 LEU A C 1
ATOM 1200 O O . LEU A 1 154 ? 7.688 -1.600 -4.079 1.00 92.31 154 LEU A O 1
ATOM 1204 N N . ALA A 1 155 ? 9.835 -2.025 -3.600 1.00 90.94 155 ALA A N 1
ATOM 1205 C CA . ALA A 1 155 ? 10.343 -1.639 -4.916 1.00 90.94 155 ALA A CA 1
ATOM 1206 C C . ALA A 1 155 ? 9.810 -2.503 -6.076 1.00 90.94 155 ALA A C 1
ATOM 1208 O O . ALA A 1 155 ? 9.951 -2.108 -7.233 1.00 90.94 155 ALA A O 1
ATOM 1209 N N . LYS A 1 156 ? 9.201 -3.668 -5.802 1.00 86.94 156 LYS A N 1
ATOM 1210 C CA . LYS A 1 156 ? 8.556 -4.513 -6.825 1.00 86.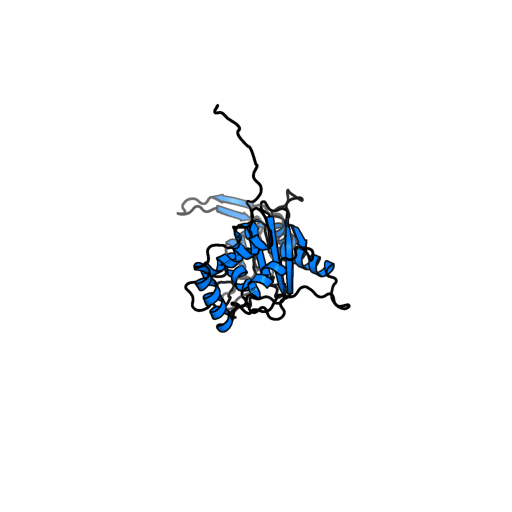94 156 LYS A CA 1
ATOM 1211 C C . LYS A 1 156 ? 7.129 -4.079 -7.149 1.00 86.94 156 LYS A C 1
ATOM 1213 O O . LYS A 1 156 ? 6.629 -4.461 -8.205 1.00 86.94 156 LYS A O 1
ATOM 1218 N N . VAL A 1 157 ? 6.459 -3.359 -6.247 1.00 86.38 157 VAL A N 1
ATOM 1219 C CA . VAL A 1 157 ? 5.017 -3.072 -6.360 1.00 86.38 157 VAL A CA 1
ATOM 1220 C C . VAL A 1 157 ? 4.677 -1.585 -6.282 1.00 86.38 157 VAL A C 1
ATOM 1222 O O . VAL A 1 157 ? 3.652 -1.172 -6.816 1.00 86.38 157 VAL A O 1
ATOM 1225 N N . VAL A 1 158 ? 5.526 -0.763 -5.669 1.00 91.25 158 VAL A N 1
ATOM 1226 C CA . VAL A 1 158 ? 5.299 0.671 -5.477 1.00 91.25 158 VAL A CA 1
ATOM 1227 C C . VAL A 1 158 ? 6.142 1.481 -6.461 1.00 91.25 158 VAL A C 1
ATOM 1229 O O . VAL A 1 158 ? 7.359 1.325 -6.532 1.00 91.25 158 VAL A O 1
ATOM 1232 N N . THR A 1 159 ? 5.500 2.400 -7.184 1.00 93.31 159 THR A N 1
ATOM 1233 C CA . THR A 1 159 ? 6.160 3.373 -8.069 1.00 93.31 159 THR A CA 1
ATOM 1234 C C . THR A 1 159 ? 5.865 4.803 -7.615 1.00 93.31 159 THR A C 1
ATOM 1236 O O . THR A 1 159 ? 4.853 5.052 -6.956 1.00 93.31 159 THR A O 1
ATOM 1239 N N . CYS A 1 160 ? 6.717 5.763 -7.992 1.00 93.00 160 CYS A N 1
ATOM 1240 C CA . CYS A 1 160 ? 6.485 7.181 -7.692 1.00 93.00 160 CYS A CA 1
ATOM 1241 C C . CYS A 1 160 ? 5.148 7.680 -8.260 1.00 93.00 160 CYS A C 1
ATOM 1243 O O . CYS A 1 160 ? 4.406 8.376 -7.566 1.00 93.00 160 CYS A O 1
ATOM 1245 N N . ASP A 1 161 ? 4.812 7.280 -9.490 1.00 93.12 161 ASP A N 1
ATOM 1246 C CA . ASP A 1 161 ? 3.550 7.655 -10.132 1.00 93.12 161 ASP A CA 1
ATOM 1247 C C . ASP A 1 161 ? 2.346 7.092 -9.381 1.00 93.12 161 ASP A C 1
ATOM 1249 O O . ASP A 1 161 ? 1.363 7.803 -9.188 1.00 93.12 161 ASP A O 1
ATOM 1253 N N . ALA A 1 162 ? 2.425 5.844 -8.909 1.00 92.94 162 ALA A N 1
ATOM 1254 C CA . ALA A 1 162 ? 1.324 5.221 -8.188 1.00 92.94 162 ALA A CA 1
ATOM 1255 C C . ALA A 1 162 ? 1.142 5.800 -6.774 1.00 92.94 162 ALA A C 1
ATOM 1257 O O . ALA A 1 162 ? 0.012 5.984 -6.311 1.00 92.94 162 ALA A O 1
ATOM 1258 N N . LEU A 1 163 ? 2.244 6.145 -6.095 1.00 94.25 163 LEU A N 1
ATOM 1259 C CA . LEU A 1 163 ? 2.202 6.875 -4.824 1.00 94.25 163 LEU A CA 1
ATOM 1260 C C . LEU A 1 163 ? 1.531 8.237 -4.997 1.00 94.25 163 LEU A C 1
ATOM 1262 O O . LEU A 1 163 ? 0.578 8.545 -4.280 1.00 94.25 163 LEU A O 1
ATOM 1266 N N . LYS A 1 164 ? 1.982 9.015 -5.986 1.00 93.56 164 LYS A N 1
ATOM 1267 C CA . LYS A 1 164 ? 1.453 10.348 -6.290 1.00 93.56 164 LYS A CA 1
ATOM 1268 C C . LYS A 1 164 ? -0.007 10.314 -6.736 1.00 93.56 164 LYS A C 1
ATOM 1270 O O . LYS A 1 164 ? -0.810 11.137 -6.306 1.00 93.56 164 LYS A O 1
ATOM 1275 N N . ALA A 1 165 ? -0.370 9.359 -7.589 1.00 93.12 165 ALA A N 1
ATOM 1276 C CA . ALA A 1 165 ? -1.743 9.179 -8.053 1.00 93.12 165 ALA A CA 1
ATOM 1277 C C . ALA A 1 165 ? -2.670 8.622 -6.962 1.00 93.12 165 ALA A C 1
ATOM 1279 O O . ALA A 1 165 ? -3.890 8.616 -7.135 1.00 93.12 165 ALA A O 1
ATOM 1280 N N . GLY A 1 166 ? -2.117 8.155 -5.840 1.00 93.81 166 GLY A N 1
ATOM 1281 C CA . GLY A 1 166 ? -2.912 7.598 -4.764 1.00 93.81 166 GLY A CA 1
ATOM 1282 C C . GLY A 1 166 ? -3.506 6.239 -5.124 1.00 93.81 166 GLY A C 1
ATOM 1283 O O . GLY A 1 166 ? -4.608 5.945 -4.678 1.00 93.81 166 GLY A O 1
ATOM 1284 N N . ASN A 1 167 ? -2.820 5.405 -5.907 1.00 93.81 167 ASN A N 1
ATOM 1285 C CA . ASN A 1 167 ? -3.311 4.090 -6.350 1.00 93.81 167 ASN A CA 1
ATOM 1286 C C . ASN A 1 167 ? -2.232 2.987 -6.336 1.00 93.81 167 ASN A C 1
ATOM 1288 O O . ASN A 1 167 ? -2.344 2.005 -7.071 1.00 93.81 167 ASN A O 1
ATOM 1292 N N . ALA A 1 168 ? -1.188 3.145 -5.515 1.00 92.81 168 ALA A N 1
ATOM 1293 C CA . ALA A 1 168 ? -0.205 2.096 -5.281 1.00 92.81 168 ALA A CA 1
ATOM 1294 C C . ALA A 1 168 ? -0.869 0.813 -4.732 1.00 92.81 168 ALA A C 1
ATOM 1296 O O . ALA A 1 168 ? -1.835 0.901 -3.966 1.00 92.81 168 ALA A O 1
ATOM 1297 N N . PRO A 1 169 ? -0.369 -0.381 -5.104 1.00 91.31 169 PRO A N 1
ATOM 1298 C CA . PRO A 1 169 ? -0.861 -1.644 -4.566 1.00 91.31 169 PRO A CA 1
ATOM 1299 C C . PRO A 1 169 ? -0.797 -1.668 -3.041 1.00 91.31 169 PRO A C 1
ATOM 1301 O O . PRO A 1 169 ? 0.231 -1.349 -2.451 1.00 91.31 169 PRO A O 1
ATOM 1304 N N . ILE A 1 170 ? -1.897 -2.079 -2.412 1.00 91.75 170 ILE A N 1
ATOM 1305 C CA . ILE A 1 170 ? -2.032 -2.069 -0.948 1.00 91.75 170 ILE A CA 1
ATOM 1306 C C . ILE A 1 170 ? -1.638 -3.393 -0.300 1.00 91.75 170 ILE A C 1
ATOM 1308 O O . ILE A 1 170 ? -1.500 -3.452 0.915 1.00 91.75 170 ILE A O 1
ATOM 1312 N N . LEU A 1 171 ? -1.513 -4.457 -1.095 1.00 90.56 171 LEU A N 1
ATOM 1313 C CA . LEU A 1 171 ? -1.138 -5.792 -0.649 1.00 90.56 171 LEU A CA 1
ATOM 1314 C C . LEU A 1 171 ? 0.192 -6.183 -1.277 1.00 90.56 171 LEU A C 1
ATOM 1316 O O . LEU A 1 171 ? 0.367 -6.112 -2.494 1.00 90.56 171 LEU A O 1
ATOM 1320 N N . ILE A 1 172 ? 1.097 -6.673 -0.439 1.00 84.25 172 ILE A N 1
ATOM 1321 C CA . ILE A 1 172 ? 2.342 -7.300 -0.865 1.00 84.25 172 ILE A CA 1
ATOM 1322 C C . ILE A 1 172 ? 2.057 -8.807 -0.911 1.00 84.25 172 ILE A C 1
ATOM 1324 O O . ILE A 1 172 ? 2.124 -9.513 0.099 1.00 84.25 172 ILE A O 1
ATOM 1328 N N . SER A 1 173 ? 1.637 -9.283 -2.090 1.00 65.31 173 SER A N 1
ATOM 1329 C CA . SER A 1 173 ? 1.050 -10.618 -2.310 1.00 65.31 173 SER A CA 1
ATOM 1330 C C . SER A 1 173 ? 1.966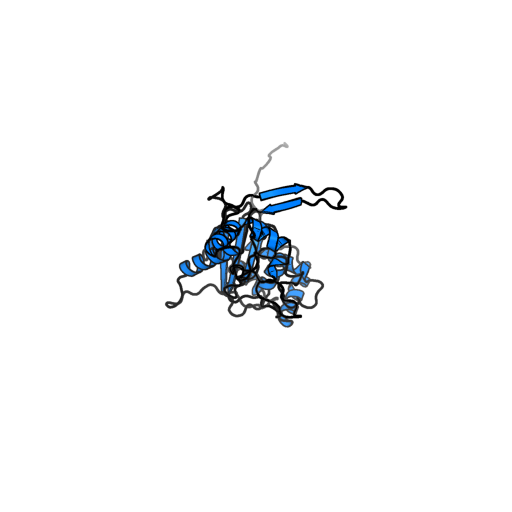 -11.791 -1.950 1.00 65.31 173 SER A C 1
ATOM 1332 O O . SER A 1 173 ? 1.487 -12.900 -1.741 1.00 65.31 173 SER A O 1
ATOM 1334 N N . SER A 1 174 ? 3.273 -11.560 -1.869 1.00 64.06 174 SER A N 1
ATOM 1335 C CA . SER A 1 174 ? 4.273 -12.539 -1.435 1.00 64.06 174 SER A CA 1
ATOM 1336 C C . SER A 1 174 ? 4.183 -12.876 0.059 1.00 64.06 174 SER A C 1
ATOM 1338 O O . SER A 1 174 ? 4.562 -13.984 0.423 1.00 64.06 174 SER A O 1
ATOM 1340 N N . ASN A 1 175 ? 3.664 -11.978 0.917 1.00 64.75 175 ASN A N 1
ATOM 1341 C CA . ASN A 1 175 ? 3.901 -12.055 2.371 1.00 64.75 175 ASN A CA 1
ATOM 1342 C C . ASN A 1 175 ? 2.690 -11.792 3.282 1.00 64.75 175 ASN A C 1
ATOM 1344 O O . ASN A 1 175 ? 2.877 -11.664 4.485 1.00 64.75 175 ASN A O 1
ATOM 1348 N N . LYS A 1 176 ? 1.458 -11.684 2.760 1.00 82.38 176 LYS A N 1
ATOM 1349 C CA . LYS A 1 176 ? 0.273 -11.298 3.568 1.00 82.38 176 LYS A CA 1
ATOM 1350 C C . LYS A 1 176 ? 0.494 -10.007 4.379 1.00 82.38 176 LYS A C 1
ATOM 1352 O O . LYS A 1 176 ? 0.011 -9.889 5.501 1.00 82.38 176 LYS A O 1
ATOM 1357 N N . ARG A 1 177 ? 1.231 -9.051 3.808 1.00 90.50 177 ARG A N 1
ATOM 1358 C CA . ARG A 1 177 ? 1.446 -7.710 4.369 1.00 90.50 177 ARG A CA 1
ATOM 1359 C C . ARG A 1 177 ? 0.616 -6.705 3.594 1.00 90.50 177 ARG A C 1
ATOM 1361 O O . ARG A 1 177 ? 0.405 -6.873 2.388 1.00 90.50 177 ARG A O 1
ATOM 1368 N N . SER A 1 178 ? 0.165 -5.663 4.279 1.00 93.19 178 SER A N 1
ATOM 1369 C CA . SER A 1 178 ? -0.501 -4.530 3.635 1.00 93.19 178 SER A CA 1
ATOM 1370 C C . SER A 1 178 ? 0.314 -3.257 3.787 1.00 93.19 178 SER A C 1
ATOM 1372 O O . SER A 1 178 ? 1.217 -3.208 4.616 1.00 93.19 178 SER A O 1
ATOM 1374 N N . VAL A 1 179 ? 0.024 -2.235 2.987 1.00 95.19 179 VAL A N 1
ATOM 1375 C CA . VAL A 1 179 ? 0.714 -0.949 3.077 1.00 95.19 179 VAL A CA 1
ATOM 1376 C C . VAL A 1 179 ? -0.253 0.206 3.264 1.00 95.19 179 VAL A C 1
ATOM 1378 O O . VAL A 1 179 ? -1.331 0.248 2.671 1.00 95.19 179 VAL A O 1
ATOM 1381 N N . MET A 1 180 ? 0.185 1.172 4.061 1.00 96.69 180 MET A N 1
ATOM 1382 C CA . MET A 1 180 ? -0.355 2.522 4.098 1.00 96.69 180 MET A CA 1
ATOM 1383 C C . MET A 1 180 ? 0.659 3.462 3.472 1.00 96.69 180 MET A C 1
ATOM 1385 O O . MET A 1 180 ? 1.856 3.295 3.681 1.00 96.69 180 MET A O 1
ATOM 1389 N N . TYR A 1 181 ? 0.221 4.460 2.715 1.00 97.31 181 TYR A N 1
ATOM 1390 C CA . TYR A 1 181 ? 1.174 5.353 2.062 1.00 97.31 181 TYR A CA 1
ATOM 1391 C C . TYR A 1 181 ? 0.676 6.778 1.889 1.00 97.31 181 TYR A C 1
ATOM 1393 O O . TYR A 1 181 ? -0.518 7.052 1.820 1.00 97.31 181 TYR A O 1
ATOM 1401 N N . TYR A 1 182 ? 1.607 7.710 1.795 1.00 96.75 182 TYR A N 1
ATOM 1402 C CA . TYR A 1 182 ? 1.338 9.116 1.560 1.00 96.75 182 TYR A CA 1
ATOM 1403 C C . TYR A 1 182 ? 2.406 9.694 0.634 1.00 96.75 182 TYR A C 1
ATOM 1405 O O . TYR A 1 182 ? 3.564 9.287 0.688 1.00 96.75 182 TYR A O 1
ATOM 1413 N N . SER A 1 183 ? 2.017 10.642 -0.216 1.00 95.38 183 SER A N 1
ATOM 1414 C CA . SER A 1 183 ? 2.935 11.417 -1.043 1.00 95.38 183 SER A CA 1
ATOM 1415 C C . SER A 1 183 ? 2.496 12.876 -1.059 1.00 95.38 183 SER A C 1
ATOM 1417 O O . SER A 1 183 ? 1.297 13.161 -1.094 1.00 95.38 183 SER A O 1
ATOM 1419 N N . GLY A 1 184 ? 3.460 13.790 -0.972 1.00 92.38 184 GLY A N 1
ATOM 1420 C CA . GLY A 1 184 ? 3.202 15.223 -1.013 1.00 92.38 184 GLY A CA 1
ATOM 1421 C C . GLY A 1 184 ? 4.469 16.060 -0.849 1.00 92.38 184 GLY A C 1
ATOM 1422 O O . GLY A 1 184 ? 5.589 15.557 -0.899 1.00 92.38 184 GLY A O 1
ATOM 1423 N N . SER A 1 185 ? 4.299 17.367 -0.628 1.00 87.81 185 SER A N 1
ATOM 1424 C CA . SER A 1 185 ? 5.427 18.307 -0.503 1.00 87.81 185 SER A CA 1
ATOM 1425 C C . SER A 1 185 ? 6.300 18.072 0.732 1.00 87.81 185 SER A C 1
ATOM 1427 O O . SER A 1 185 ? 7.462 18.455 0.729 1.00 87.81 185 SER A O 1
ATOM 1429 N N . SER A 1 186 ? 5.731 17.497 1.795 1.00 88.44 186 SER A N 1
ATOM 1430 C CA . SER A 1 186 ? 6.480 17.003 2.950 1.00 88.44 186 SER A CA 1
ATOM 1431 C C . SER A 1 186 ? 5.803 15.769 3.526 1.00 88.44 186 SER A C 1
ATOM 1433 O O . SER A 1 186 ? 4.619 15.804 3.884 1.00 88.44 186 SER A O 1
ATOM 1435 N N . ALA A 1 187 ? 6.550 14.674 3.627 1.00 91.31 187 ALA A N 1
ATOM 1436 C CA . ALA A 1 187 ? 6.033 13.374 4.040 1.00 91.31 187 ALA A CA 1
ATOM 1437 C C . ALA A 1 187 ? 6.182 13.148 5.554 1.00 91.31 187 ALA A C 1
ATOM 1439 O O . ALA A 1 187 ? 6.710 12.133 6.006 1.00 91.31 187 ALA A O 1
ATOM 1440 N N . THR A 1 188 ? 5.743 14.106 6.373 1.00 94.88 188 THR A N 1
ATOM 1441 C CA . THR A 1 188 ? 5.739 13.942 7.838 1.00 94.88 188 THR A CA 1
ATOM 1442 C C . THR A 1 188 ? 4.634 12.976 8.277 1.00 94.88 188 THR A C 1
ATOM 1444 O O . THR A 1 188 ? 3.612 12.839 7.601 1.00 94.88 188 THR A O 1
ATOM 1447 N N . CYS A 1 189 ? 4.808 12.327 9.431 1.00 96.00 189 CYS A N 1
ATOM 1448 C CA . CYS A 1 189 ? 3.814 11.403 9.988 1.00 96.00 189 CYS A CA 1
ATOM 1449 C C . CYS A 1 189 ? 2.464 12.094 10.242 1.00 96.00 189 CYS A C 1
ATOM 1451 O O . CYS A 1 189 ? 1.414 11.587 9.854 1.00 96.00 189 CYS A O 1
ATOM 1453 N N . SER A 1 190 ? 2.493 13.312 10.792 1.00 95.50 190 SER A N 1
ATOM 1454 C CA . SER A 1 190 ? 1.298 14.140 10.999 1.00 95.50 190 SER A CA 1
ATOM 1455 C C . SER A 1 190 ? 0.554 14.469 9.695 1.00 95.50 190 SER A C 1
ATOM 1457 O O . SER A 1 190 ? -0.677 14.369 9.645 1.00 95.50 190 SER A O 1
ATOM 1459 N N . ASN A 1 191 ? 1.280 14.806 8.619 1.00 95.31 191 ASN A N 1
ATOM 1460 C CA . ASN A 1 191 ? 0.669 15.050 7.309 1.00 95.31 191 ASN A CA 1
ATOM 1461 C C . ASN A 1 191 ? 0.023 13.776 6.764 1.00 95.31 191 ASN A C 1
ATOM 1463 O O . ASN A 1 191 ? -1.136 13.808 6.355 1.00 95.31 191 ASN A O 1
ATOM 1467 N N . ALA A 1 192 ? 0.747 12.655 6.821 1.00 96.56 192 ALA A N 1
ATOM 1468 C CA . ALA A 1 192 ? 0.255 11.365 6.359 1.00 96.56 192 ALA A CA 1
ATOM 1469 C C . ALA A 1 192 ? -1.039 10.965 7.086 1.00 96.56 192 ALA A C 1
ATOM 1471 O O . ALA A 1 192 ? -2.063 10.764 6.438 1.00 96.56 192 ALA A O 1
ATOM 1472 N N . VAL A 1 193 ? -1.045 10.969 8.425 1.00 96.56 193 VAL A N 1
ATOM 1473 C CA . VAL A 1 193 ? -2.235 10.644 9.235 1.00 96.56 193 VAL A CA 1
ATOM 1474 C C . VAL A 1 193 ? -3.393 11.603 8.950 1.00 96.56 193 VAL A C 1
ATOM 1476 O O . VAL A 1 193 ? -4.543 11.174 8.843 1.00 96.56 193 VAL A O 1
ATOM 1479 N N . THR A 1 194 ? -3.118 12.898 8.780 1.00 95.50 194 THR A N 1
ATOM 1480 C CA . THR A 1 194 ? -4.150 13.889 8.437 1.00 95.50 194 THR A CA 1
ATOM 1481 C C . THR A 1 194 ? -4.811 13.582 7.095 1.00 95.50 194 THR A C 1
ATOM 1483 O O . THR A 1 194 ? -6.039 13.635 6.999 1.00 95.50 194 THR A O 1
ATOM 1486 N N . GLU A 1 195 ? -4.032 13.238 6.071 1.00 95.00 195 GLU A N 1
ATOM 1487 C CA . GLU A 1 195 ? -4.564 12.877 4.756 1.00 95.00 195 GLU A CA 1
ATOM 1488 C C . GLU A 1 195 ? -5.274 11.521 4.771 1.00 95.00 195 GLU A C 1
ATOM 1490 O O . GLU A 1 195 ? -6.367 11.400 4.217 1.00 95.00 195 GLU A O 1
ATOM 1495 N N . TRP A 1 196 ? -4.734 10.520 5.472 1.00 97.25 196 TRP A N 1
ATOM 1496 C CA . TRP A 1 196 ? -5.378 9.213 5.630 1.00 97.25 196 TRP A CA 1
ATOM 1497 C C . TRP A 1 196 ? -6.764 9.337 6.260 1.00 97.25 196 TRP A C 1
ATOM 1499 O O . TRP A 1 196 ? -7.719 8.741 5.770 1.00 97.25 196 TRP A O 1
ATOM 1509 N N . LYS A 1 197 ? -6.932 10.199 7.269 1.00 95.69 197 LYS A N 1
ATOM 1510 C CA . LYS A 1 197 ? -8.240 10.461 7.892 1.00 95.69 197 LYS A CA 1
ATOM 1511 C C . LYS A 1 197 ? -9.295 10.995 6.922 1.00 95.69 197 LYS A C 1
ATOM 1513 O O . LYS A 1 197 ? -10.482 10.746 7.128 1.00 95.69 197 LYS A O 1
ATOM 1518 N N . LYS A 1 198 ? -8.902 11.701 5.854 1.00 94.06 198 LYS A N 1
ATOM 1519 C CA . LYS A 1 198 ? -9.854 12.201 4.845 1.00 94.06 198 LYS A CA 1
ATOM 1520 C C . LYS A 1 198 ? -10.505 11.076 4.043 1.00 94.06 198 LYS A C 1
ATOM 1522 O O . LYS A 1 198 ? -11.572 11.289 3.468 1.00 94.06 198 LYS A O 1
ATOM 1527 N N . GLY A 1 199 ? -9.915 9.879 4.033 1.00 95.56 199 GLY A N 1
ATOM 1528 C CA . GLY A 1 199 ? -10.500 8.706 3.390 1.00 95.56 199 GLY A CA 1
ATOM 1529 C C . GLY A 1 199 ? -11.884 8.333 3.919 1.00 95.56 199 GLY A C 1
ATOM 1530 O O . GLY A 1 199 ? -12.674 7.772 3.164 1.00 95.56 199 GLY A O 1
ATOM 1531 N N . TYR A 1 200 ? -12.237 8.741 5.145 1.00 95.62 200 TYR A N 1
ATOM 1532 C CA . TYR A 1 200 ? -13.590 8.589 5.689 1.00 95.62 200 TYR A CA 1
ATOM 1533 C C . TYR A 1 200 ? -14.687 9.136 4.766 1.00 95.62 200 TYR A C 1
ATOM 1535 O O . TYR A 1 200 ? -15.768 8.556 4.684 1.00 95.62 200 TYR A O 1
ATOM 1543 N N . GLU A 1 201 ? -14.419 10.209 4.013 1.00 94.00 201 GLU A N 1
ATOM 1544 C CA . GLU A 1 201 ? -15.403 10.787 3.087 1.00 94.00 201 GLU A CA 1
ATOM 1545 C C . GLU A 1 201 ? -15.885 9.795 2.021 1.00 94.00 201 GLU A C 1
ATOM 1547 O O . GLU A 1 201 ? -16.987 9.960 1.500 1.00 94.00 201 GLU A O 1
ATOM 1552 N N . LYS A 1 202 ? -15.093 8.761 1.708 1.00 94.25 202 LYS A N 1
ATOM 1553 C CA . LYS A 1 202 ? -15.470 7.684 0.779 1.00 94.25 202 LYS A CA 1
ATOM 1554 C C . LYS A 1 202 ? -16.499 6.720 1.370 1.00 94.25 202 LYS A C 1
ATOM 1556 O O . LYS A 1 202 ? -17.187 6.044 0.613 1.00 94.25 202 LYS A O 1
ATOM 1561 N N . PHE A 1 203 ? -16.613 6.677 2.695 1.00 94.56 203 PHE A N 1
ATOM 1562 C CA . PHE A 1 203 ? -17.422 5.709 3.432 1.00 94.56 203 PHE A CA 1
ATOM 1563 C C . PHE A 1 203 ? -18.580 6.344 4.219 1.00 94.56 203 PHE A C 1
ATOM 1565 O O . PHE A 1 203 ? -19.357 5.632 4.846 1.00 94.56 203 PHE A O 1
ATOM 1572 N N . LYS A 1 204 ? -18.733 7.673 4.198 1.00 90.25 204 LYS A N 1
ATOM 1573 C CA . LYS A 1 204 ? -19.750 8.380 5.002 1.00 90.25 204 LYS A CA 1
ATOM 1574 C C . LYS A 1 204 ? -21.198 7.967 4.706 1.00 90.25 204 LYS A C 1
ATOM 1576 O O . LYS A 1 204 ? -22.061 8.125 5.563 1.00 90.25 204 LYS A O 1
ATOM 1581 N N . ASP A 1 205 ? -21.445 7.466 3.497 1.00 91.31 205 ASP A N 1
ATOM 1582 C CA . ASP A 1 205 ? -22.772 7.086 3.009 1.00 91.31 205 ASP A CA 1
ATOM 1583 C C . ASP A 1 205 ? -23.022 5.568 3.112 1.00 91.31 205 ASP A C 1
ATOM 1585 O O . ASP A 1 205 ? -24.072 5.087 2.683 1.00 91.31 205 ASP A O 1
ATOM 1589 N N . VAL A 1 206 ? -22.084 4.798 3.687 1.00 92.25 206 VAL A N 1
ATOM 1590 C CA . VAL A 1 206 ? -22.244 3.352 3.901 1.00 92.25 206 VAL A CA 1
ATOM 1591 C C . VAL A 1 206 ? -22.391 3.007 5.380 1.00 92.25 206 VAL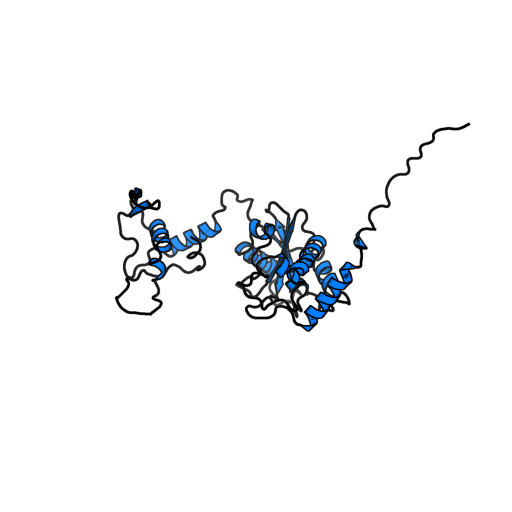 A C 1
ATOM 1593 O O . VAL A 1 206 ? -21.736 3.565 6.257 1.00 92.25 206 VAL A O 1
ATOM 1596 N N . THR A 1 207 ? -23.260 2.038 5.671 1.00 92.69 207 THR A N 1
ATOM 1597 C CA . THR A 1 207 ? -23.468 1.549 7.044 1.00 92.69 207 THR A CA 1
ATOM 1598 C C . THR A 1 207 ? -22.286 0.731 7.554 1.00 92.69 207 THR A C 1
ATOM 1600 O O . THR A 1 207 ? -22.075 0.674 8.758 1.00 92.69 207 THR A O 1
ATOM 1603 N N . ILE A 1 208 ? -21.533 0.100 6.653 1.00 95.38 208 ILE A N 1
ATOM 1604 C CA . ILE A 1 208 ? -20.277 -0.601 6.918 1.00 95.38 208 ILE A CA 1
ATOM 1605 C C . ILE A 1 208 ? -19.458 -0.626 5.619 1.00 95.38 208 ILE A C 1
ATOM 1607 O O . ILE A 1 208 ? -20.065 -0.743 4.547 1.00 95.38 208 ILE A O 1
ATOM 1611 N N . PRO A 1 209 ? -18.118 -0.515 5.668 1.00 96.19 209 PRO A N 1
ATOM 1612 C CA . PRO A 1 209 ? -17.282 -0.730 4.498 1.00 96.19 209 PRO A CA 1
ATOM 1613 C C . PRO A 1 209 ? -17.542 -2.121 3.898 1.00 96.19 209 PRO A C 1
ATOM 1615 O O . PRO A 1 209 ? -17.742 -3.082 4.649 1.00 96.19 209 PRO A O 1
ATOM 1618 N N . PRO A 1 210 ? -17.598 -2.247 2.561 1.00 95.88 210 PRO A N 1
ATOM 1619 C CA . PRO A 1 210 ? -17.845 -3.530 1.921 1.00 95.88 210 PRO A CA 1
ATOM 1620 C C . PRO A 1 210 ? -16.730 -4.535 2.234 1.00 95.88 210 PRO A C 1
ATOM 1622 O O . PRO A 1 210 ? -15.656 -4.198 2.724 1.00 95.88 210 PRO A O 1
ATOM 1625 N N . LYS A 1 211 ? -16.978 -5.812 1.935 1.00 96.19 211 LYS A N 1
ATOM 1626 C CA . LYS A 1 211 ? -15.905 -6.810 1.977 1.00 96.19 211 LYS A CA 1
ATOM 1627 C C . LYS A 1 211 ? -14.801 -6.394 1.015 1.00 96.19 211 LYS A C 1
ATOM 1629 O O . LYS A 1 211 ? -15.088 -5.971 -0.106 1.00 96.19 211 LYS A O 1
ATOM 1634 N N . TYR A 1 212 ? -13.558 -6.542 1.443 1.00 93.81 212 TYR A N 1
ATOM 1635 C CA . TYR A 1 212 ? -12.431 -6.259 0.582 1.00 93.81 212 TYR A CA 1
ATOM 1636 C C . TYR A 1 212 ? -12.405 -7.251 -0.579 1.00 93.81 212 TYR A C 1
ATOM 1638 O O . TYR A 1 212 ? -12.415 -8.464 -0.375 1.00 93.81 212 TYR A O 1
ATOM 1646 N N . THR A 1 213 ? -12.370 -6.721 -1.796 1.00 91.06 213 THR A N 1
ATOM 1647 C CA . THR A 1 213 ? -11.960 -7.469 -2.981 1.00 91.06 213 THR A CA 1
ATOM 1648 C C . THR A 1 213 ? -11.069 -6.575 -3.819 1.00 91.06 213 THR A C 1
ATOM 1650 O O . THR A 1 213 ? -11.305 -5.366 -3.899 1.00 91.06 213 THR A O 1
ATOM 1653 N N . SER A 1 214 ? -10.083 -7.154 -4.493 1.00 85.38 214 SER A N 1
ATOM 1654 C CA . SER A 1 214 ? -9.233 -6.411 -5.438 1.00 85.38 214 SER A CA 1
ATOM 1655 C C . SER A 1 214 ? -10.019 -5.696 -6.556 1.00 85.38 214 SER A C 1
ATOM 1657 O O . SER A 1 214 ? -9.529 -4.733 -7.148 1.00 85.38 214 SER A O 1
ATOM 1659 N N . SER A 1 215 ? -11.249 -6.138 -6.843 1.00 86.94 215 SER A N 1
ATOM 1660 C CA . SER A 1 215 ? -12.130 -5.547 -7.856 1.00 86.94 215 SER A CA 1
ATOM 1661 C C . SER A 1 215 ? -13.025 -4.409 -7.357 1.00 86.94 215 SER A C 1
ATOM 1663 O O . SER A 1 215 ? -13.559 -3.671 -8.186 1.00 86.94 215 SER A O 1
ATOM 1665 N N . GLU A 1 216 ? -13.192 -4.264 -6.042 1.00 91.69 216 GLU A N 1
ATOM 1666 C CA . GLU A 1 216 ? -14.113 -3.300 -5.437 1.00 91.69 216 GLU A CA 1
ATOM 1667 C C . GLU A 1 216 ? -13.642 -1.860 -5.681 1.00 91.69 216 GLU A C 1
ATOM 1669 O O . GLU A 1 216 ? -12.544 -1.467 -5.277 1.00 91.69 216 GLU A O 1
ATOM 1674 N N . ASP A 1 217 ? -14.487 -1.054 -6.331 1.00 90.81 217 ASP A N 1
ATOM 1675 C CA . ASP A 1 217 ? -14.154 0.313 -6.744 1.00 90.81 217 ASP A CA 1
ATOM 1676 C C . ASP A 1 217 ? -13.790 1.201 -5.551 1.00 90.81 217 ASP A C 1
ATOM 1678 O O . ASP A 1 217 ? -12.888 2.039 -5.650 1.00 90.81 217 ASP A O 1
ATOM 1682 N N . MET A 1 218 ? -14.443 0.984 -4.406 1.00 91.94 218 MET A N 1
ATOM 1683 C CA . MET A 1 218 ? -14.196 1.748 -3.185 1.00 91.94 218 MET A CA 1
ATOM 1684 C C . MET A 1 218 ? -12.747 1.628 -2.691 1.00 91.94 218 MET A C 1
ATOM 1686 O O . MET A 1 218 ? -12.211 2.591 -2.143 1.00 91.94 218 MET A O 1
ATOM 1690 N N . TYR A 1 219 ? -12.088 0.492 -2.939 1.00 93.56 219 TYR A N 1
ATOM 1691 C CA . TYR A 1 219 ? -10.723 0.208 -2.487 1.00 93.56 219 TYR A CA 1
ATOM 1692 C C . TYR A 1 219 ? -9.642 0.466 -3.544 1.00 93.56 219 TYR A C 1
ATOM 1694 O O . TYR A 1 219 ? -8.471 0.200 -3.297 1.00 93.56 219 TYR A O 1
ATOM 1702 N N . LYS A 1 220 ? -9.984 1.049 -4.702 1.00 90.31 220 LYS A N 1
ATOM 1703 C CA . LYS A 1 220 ? -9.001 1.382 -5.755 1.00 90.31 220 LYS A CA 1
ATOM 1704 C C . LYS A 1 220 ? -8.151 2.619 -5.454 1.00 90.31 220 LYS A C 1
ATOM 1706 O O . LYS A 1 220 ? -7.267 2.958 -6.238 1.00 90.31 220 LYS A O 1
ATOM 1711 N N . THR A 1 221 ? -8.432 3.317 -4.353 1.00 92.44 221 THR A N 1
ATOM 1712 C CA . THR A 1 221 ? -7.707 4.531 -3.955 1.00 92.44 221 THR A CA 1
ATOM 1713 C C . THR A 1 221 ? -7.044 4.359 -2.597 1.00 92.44 221 THR A C 1
ATOM 1715 O O . THR A 1 221 ? -7.692 3.928 -1.643 1.00 92.44 221 THR A O 1
ATOM 1718 N N . GLY A 1 222 ? -5.804 4.828 -2.499 1.00 93.12 222 GLY A N 1
ATOM 1719 C CA . GLY A 1 222 ? -5.016 4.920 -1.276 1.00 93.12 222 GLY A CA 1
ATOM 1720 C C . GLY A 1 222 ? -5.748 5.652 -0.167 1.00 93.12 222 GLY A C 1
ATOM 1721 O O . GLY A 1 222 ? -5.724 5.219 0.972 1.00 93.12 222 GLY A O 1
ATOM 1722 N N . ALA A 1 223 ? -6.485 6.721 -0.484 1.00 93.06 223 ALA A N 1
ATOM 1723 C CA . ALA A 1 223 ? -7.277 7.430 0.520 1.00 93.06 223 ALA A CA 1
ATOM 1724 C C . ALA A 1 223 ? -8.231 6.483 1.271 1.00 93.06 223 ALA A C 1
ATOM 1726 O O . ALA A 1 223 ? -8.278 6.507 2.497 1.00 93.06 223 ALA A O 1
ATOM 1727 N N . ALA A 1 224 ? -8.955 5.627 0.546 1.00 95.19 224 ALA A N 1
ATOM 1728 C CA . ALA A 1 224 ? -9.889 4.685 1.148 1.00 95.19 224 ALA A CA 1
ATOM 1729 C C . ALA A 1 224 ? -9.168 3.572 1.921 1.00 95.19 224 ALA A C 1
ATOM 1731 O O . ALA A 1 224 ? -9.551 3.248 3.043 1.00 95.19 224 ALA A O 1
ATOM 1732 N N . THR A 1 225 ? -8.114 3.004 1.340 1.00 96.44 225 THR A N 1
ATOM 1733 C CA . THR A 1 225 ? -7.415 1.855 1.921 1.00 96.44 225 THR A CA 1
ATOM 1734 C C . THR A 1 225 ? -6.562 2.252 3.118 1.00 96.44 225 THR A C 1
ATOM 1736 O O . THR A 1 225 ? -6.655 1.608 4.153 1.00 96.44 225 THR A O 1
ATOM 1739 N N . ASN A 1 226 ? -5.831 3.367 3.036 1.00 97.62 226 ASN A N 1
ATOM 1740 C CA . ASN A 1 226 ? -5.067 3.923 4.152 1.00 97.62 226 ASN A CA 1
ATOM 1741 C C . ASN A 1 226 ? -5.978 4.263 5.333 1.00 97.62 226 ASN A C 1
ATOM 1743 O O . ASN A 1 226 ? -5.618 4.013 6.478 1.00 97.62 226 ASN A O 1
ATOM 1747 N N . PHE A 1 227 ? -7.160 4.828 5.064 1.00 97.81 227 PHE A N 1
ATOM 1748 C CA . PHE A 1 227 ? -8.120 5.124 6.120 1.00 97.81 227 PHE A CA 1
ATOM 1749 C C . PHE A 1 227 ? -8.573 3.857 6.838 1.00 97.81 227 PHE A C 1
ATOM 1751 O O . PHE A 1 227 ? -8.544 3.816 8.061 1.00 97.81 227 PHE A O 1
ATOM 1758 N N . ILE A 1 228 ? -8.968 2.829 6.087 1.00 97.38 228 ILE A N 1
ATOM 1759 C CA . ILE A 1 228 ? -9.414 1.565 6.671 1.00 97.38 228 ILE A CA 1
ATOM 1760 C C . ILE A 1 228 ? -8.287 0.881 7.438 1.00 97.38 228 ILE A C 1
ATOM 1762 O O . ILE A 1 228 ? -8.530 0.464 8.563 1.00 97.38 228 ILE A O 1
ATOM 1766 N N . SER A 1 229 ? -7.061 0.852 6.912 1.00 97.12 229 SER A N 1
ATOM 1767 C CA . SER A 1 229 ? -5.900 0.376 7.670 1.00 97.12 229 SER A CA 1
ATOM 1768 C C . SER A 1 229 ? -5.750 1.107 9.002 1.00 97.12 229 SER A C 1
ATOM 1770 O O . SER A 1 229 ? -5.616 0.468 10.040 1.00 97.12 229 SER A O 1
ATOM 1772 N N . LEU A 1 230 ? -5.868 2.439 8.988 1.00 97.19 230 LEU A N 1
ATOM 1773 C CA . LEU A 1 230 ? -5.737 3.276 10.177 1.00 97.19 230 LEU A CA 1
ATOM 1774 C C . LEU A 1 230 ? -6.798 2.971 11.250 1.00 97.19 230 LEU A C 1
ATOM 1776 O O . LEU A 1 230 ? -6.482 3.055 12.434 1.00 97.19 230 LEU A O 1
ATOM 1780 N N . VAL A 1 231 ? -8.034 2.635 10.859 1.00 96.81 231 VAL A N 1
ATOM 1781 C CA . VAL A 1 231 ? -9.154 2.395 11.794 1.00 96.81 231 VAL A CA 1
ATOM 1782 C C . VAL A 1 231 ? -9.524 0.925 11.999 1.00 96.81 231 VAL A C 1
ATOM 1784 O O . VAL A 1 231 ? -10.488 0.641 12.706 1.00 96.81 231 VAL A O 1
ATOM 1787 N N . SER A 1 232 ? -8.814 0.001 11.359 1.00 95.06 232 SER A N 1
ATOM 1788 C CA . SER A 1 232 ? -9.027 -1.435 11.542 1.00 95.06 232 SER A CA 1
ATOM 1789 C C . SER A 1 232 ? -8.622 -1.890 12.939 1.00 95.06 232 SER A C 1
ATOM 1791 O O . SER A 1 232 ? -7.815 -1.228 13.595 1.00 95.06 232 SER A O 1
ATOM 1793 N N . GLU A 1 233 ? -9.155 -3.031 13.374 1.00 93.12 233 GLU A N 1
ATOM 1794 C CA . GLU A 1 233 ? -8.753 -3.677 14.623 1.00 93.12 233 GLU A CA 1
ATOM 1795 C C . GLU A 1 233 ? -7.242 -3.922 14.628 1.00 93.12 233 GLU A C 1
ATOM 1797 O O . GLU A 1 233 ? -6.557 -3.432 15.517 1.00 93.12 233 GLU A O 1
ATOM 1802 N N . GLY A 1 234 ? -6.715 -4.552 13.572 1.00 81.62 234 GLY A N 1
ATOM 1803 C CA . GLY A 1 234 ? -5.276 -4.754 13.401 1.00 81.62 234 GLY A CA 1
ATOM 1804 C C . GLY A 1 234 ? -4.631 -5.482 14.580 1.00 81.62 234 GLY A C 1
ATOM 1805 O O . GLY A 1 234 ? -3.559 -5.077 15.016 1.00 81.62 234 GLY A O 1
ATOM 1806 N N . GLU A 1 235 ? -5.298 -6.523 15.090 1.00 82.38 235 GLU A N 1
ATOM 1807 C CA . GLU A 1 235 ? -4.809 -7.356 16.197 1.00 82.38 235 GLU A CA 1
ATOM 1808 C C . GLU A 1 235 ? -3.354 -7.783 15.933 1.00 82.38 235 GLU A C 1
ATOM 1810 O O . GLU A 1 235 ? -3.050 -8.324 14.864 1.00 82.38 235 GLU A O 1
ATOM 1815 N N . ASP A 1 236 ? -2.469 -7.475 16.885 1.00 86.62 236 ASP A N 1
ATOM 1816 C CA . ASP A 1 236 ? -1.028 -7.762 16.853 1.00 86.62 236 ASP A CA 1
ATOM 1817 C C . ASP A 1 236 ? -0.307 -7.233 15.590 1.00 86.62 236 ASP A C 1
ATOM 1819 O O . ASP A 1 236 ? 0.630 -7.849 15.074 1.00 86.62 236 ASP A O 1
ATOM 1823 N N . THR A 1 237 ? -0.780 -6.113 15.023 1.00 92.50 237 THR A N 1
ATOM 1824 C CA . THR A 1 237 ? -0.184 -5.522 13.817 1.00 92.50 237 THR A CA 1
ATOM 1825 C C . THR A 1 237 ? 1.042 -4.690 14.146 1.00 92.50 237 THR A C 1
ATOM 1827 O O . THR A 1 237 ? 0.947 -3.600 14.708 1.00 92.50 237 THR A O 1
ATOM 1830 N N . VAL A 1 238 ? 2.189 -5.156 13.660 1.00 92.81 238 VAL A N 1
ATOM 1831 C CA . VAL A 1 238 ? 3.440 -4.405 13.621 1.00 92.81 238 VAL A CA 1
ATOM 1832 C C . VAL A 1 238 ? 3.423 -3.457 12.424 1.00 92.81 238 VAL A C 1
ATOM 1834 O O . VAL A 1 238 ? 3.162 -3.877 11.288 1.00 92.81 238 VAL A O 1
ATOM 1837 N N . ALA A 1 239 ? 3.744 -2.182 12.654 1.00 94.31 239 ALA A N 1
ATOM 1838 C CA . ALA A 1 239 ? 3.838 -1.180 11.595 1.00 94.31 239 ALA A CA 1
ATOM 1839 C C . ALA A 1 239 ? 5.262 -0.629 11.450 1.00 94.31 239 ALA A C 1
ATOM 1841 O O . ALA A 1 239 ? 5.816 -0.020 12.360 1.00 94.31 239 ALA A O 1
ATOM 1842 N N . ARG A 1 240 ? 5.845 -0.778 10.255 1.00 94.12 240 ARG A N 1
ATOM 1843 C CA . ARG A 1 240 ? 7.194 -0.284 9.929 1.00 94.12 240 ARG A CA 1
ATOM 1844 C C . ARG A 1 240 ? 7.126 0.752 8.824 1.00 94.12 240 ARG A C 1
ATOM 1846 O O . ARG A 1 240 ? 6.715 0.438 7.708 1.00 94.12 240 ARG A O 1
ATOM 1853 N N . CYS A 1 241 ? 7.545 1.981 9.110 1.00 95.69 241 CYS A N 1
ATOM 1854 C CA . CYS A 1 241 ? 7.455 3.090 8.163 1.00 95.69 241 CYS A CA 1
ATOM 1855 C C . CYS A 1 241 ? 8.792 3.422 7.492 1.00 95.69 241 CYS A C 1
ATOM 1857 O O . CYS A 1 241 ? 9.861 3.375 8.097 1.00 95.69 241 CYS A O 1
ATOM 1859 N N . TYR A 1 242 ? 8.708 3.808 6.223 1.00 96.12 242 TYR A N 1
ATOM 1860 C CA . TYR A 1 242 ? 9.818 4.067 5.320 1.00 96.12 242 TYR A CA 1
ATOM 1861 C C . TYR A 1 242 ? 9.653 5.444 4.683 1.00 96.12 242 TYR A C 1
ATOM 1863 O O . TYR A 1 242 ? 8.566 5.817 4.233 1.00 96.12 242 TYR A O 1
ATOM 1871 N N . THR A 1 243 ? 10.748 6.194 4.608 1.00 95.81 243 THR A N 1
ATOM 1872 C CA . THR A 1 243 ? 10.842 7.376 3.751 1.00 95.81 243 THR A CA 1
ATOM 1873 C C . THR A 1 243 ? 11.074 6.930 2.319 1.00 95.81 243 THR A C 1
ATOM 1875 O O . THR A 1 243 ? 11.954 6.107 2.061 1.00 95.81 243 THR A O 1
ATOM 1878 N N . VAL A 1 244 ? 10.304 7.503 1.399 1.00 95.69 244 VAL A N 1
ATOM 1879 C CA . VAL A 1 244 ? 10.456 7.288 -0.036 1.00 95.69 244 VAL A CA 1
ATOM 1880 C C . VAL A 1 244 ? 11.210 8.457 -0.650 1.00 95.69 244 VAL A C 1
ATOM 1882 O O . VAL A 1 244 ? 10.797 9.610 -0.509 1.00 95.69 244 VAL A O 1
ATOM 1885 N N . THR A 1 245 ? 12.293 8.157 -1.359 1.00 91.19 245 THR A N 1
ATOM 1886 C CA . THR A 1 245 ? 13.105 9.141 -2.086 1.00 91.19 245 THR A CA 1
ATOM 1887 C C . THR A 1 245 ? 13.194 8.799 -3.575 1.00 91.19 245 THR A C 1
ATOM 1889 O O . THR A 1 245 ? 12.688 7.769 -4.027 1.00 91.19 245 THR A O 1
ATOM 1892 N N . ASN A 1 246 ? 13.808 9.700 -4.352 1.00 90.38 246 ASN A N 1
ATOM 1893 C CA . ASN A 1 246 ? 13.901 9.649 -5.820 1.00 90.38 246 ASN A CA 1
ATOM 1894 C C . ASN A 1 246 ? 12.548 9.729 -6.550 1.00 90.38 246 ASN A C 1
ATOM 1896 O O . ASN A 1 246 ? 12.426 9.313 -7.699 1.00 90.38 246 ASN A O 1
ATOM 1900 N N . CYS A 1 247 ? 11.547 10.318 -5.897 1.00 89.19 247 CYS A N 1
ATOM 1901 C CA . CYS A 1 247 ? 10.294 10.742 -6.510 1.00 89.19 247 CYS A CA 1
ATOM 1902 C C . CYS A 1 247 ? 10.250 12.275 -6.618 1.00 89.19 247 CYS A C 1
ATOM 1904 O O . CYS A 1 247 ? 10.990 12.977 -5.931 1.00 89.19 247 CYS A O 1
ATOM 1906 N N . SER A 1 248 ? 9.372 12.816 -7.471 1.00 89.06 248 SER A N 1
ATOM 1907 C CA . SER A 1 248 ? 9.186 14.275 -7.589 1.00 89.06 248 SER A CA 1
ATOM 1908 C C . SER A 1 248 ? 8.602 14.922 -6.327 1.00 89.06 248 SER A C 1
ATOM 1910 O O . SER A 1 248 ? 8.686 16.134 -6.157 1.00 89.06 248 SER A O 1
ATOM 1912 N N . GLU A 1 249 ? 7.953 14.117 -5.491 1.00 90.94 249 GLU A N 1
ATOM 1913 C CA . GLU A 1 249 ? 7.363 14.485 -4.206 1.00 90.94 249 GLU A CA 1
ATOM 1914 C C . GLU A 1 249 ? 7.957 13.574 -3.132 1.00 90.94 249 GLU A C 1
ATOM 1916 O O . GLU A 1 249 ? 8.363 12.448 -3.432 1.00 90.94 249 GLU A O 1
ATOM 1921 N N . GLU A 1 250 ? 8.002 14.042 -1.887 1.00 92.12 250 GLU A N 1
ATOM 1922 C CA . GLU A 1 250 ? 8.364 13.161 -0.783 1.00 92.12 250 GLU A CA 1
ATOM 1923 C C . GLU A 1 250 ? 7.272 12.107 -0.606 1.00 92.12 250 GLU A C 1
ATOM 1925 O O . GLU A 1 250 ? 6.078 12.378 -0.788 1.00 92.12 250 GLU A O 1
ATOM 1930 N N . GLY A 1 251 ? 7.676 10.896 -0.235 1.00 95.25 251 GLY A N 1
ATOM 1931 C CA . GLY A 1 251 ? 6.738 9.830 0.071 1.00 95.25 251 GLY A CA 1
ATOM 1932 C C . GLY A 1 251 ? 7.022 9.173 1.410 1.00 95.25 251 GLY A C 1
ATOM 1933 O O . GLY A 1 251 ? 8.118 9.241 1.970 1.00 95.25 251 GLY A O 1
ATOM 1934 N N . LEU A 1 252 ? 5.990 8.522 1.915 1.00 96.75 252 LEU A N 1
ATOM 1935 C CA . LEU A 1 252 ? 6.005 7.731 3.126 1.00 96.75 252 LEU A CA 1
ATOM 1936 C C . LEU A 1 252 ? 5.213 6.462 2.869 1.00 96.75 252 LEU A C 1
ATOM 1938 O O . LEU A 1 252 ? 4.104 6.531 2.343 1.00 96.75 252 LEU A O 1
ATOM 1942 N N . VAL A 1 253 ? 5.769 5.318 3.248 1.00 97.12 253 VAL A N 1
ATOM 1943 C CA . VAL A 1 253 ? 5.078 4.027 3.177 1.00 97.12 253 VAL A CA 1
ATOM 1944 C C . VAL A 1 253 ? 5.256 3.308 4.501 1.00 97.12 253 VAL A C 1
ATOM 1946 O O . VAL A 1 253 ? 6.380 3.164 4.957 1.00 97.12 253 VAL A O 1
ATOM 1949 N N . CYS A 1 254 ? 4.170 2.846 5.104 1.00 96.69 254 CYS A N 1
ATOM 1950 C CA . CYS A 1 254 ? 4.181 1.975 6.267 1.00 96.69 254 CYS A CA 1
ATOM 1951 C C . CYS A 1 254 ? 3.725 0.581 5.859 1.00 96.69 254 CYS A C 1
ATOM 1953 O O . CYS A 1 254 ? 2.647 0.427 5.287 1.00 96.69 254 CYS A O 1
ATOM 1955 N N . VAL A 1 255 ? 4.552 -0.419 6.137 1.00 95.38 255 VAL A N 1
ATOM 1956 C CA . VAL A 1 255 ? 4.230 -1.837 5.984 1.00 95.38 255 VAL A CA 1
ATOM 1957 C C . VAL A 1 255 ? 3.548 -2.302 7.264 1.00 95.38 255 VAL A C 1
ATOM 1959 O O . VAL A 1 255 ? 4.058 -2.042 8.349 1.00 95.38 255 VAL A O 1
ATOM 1962 N N . LEU A 1 256 ? 2.407 -2.971 7.121 1.00 95.00 256 LEU A N 1
ATOM 1963 C CA . LEU A 1 256 ? 1.614 -3.546 8.202 1.00 95.00 256 LEU A CA 1
ATOM 1964 C C . LEU A 1 256 ? 1.665 -5.071 8.128 1.00 95.00 256 LEU A C 1
ATOM 1966 O O . LEU A 1 256 ? 1.413 -5.653 7.060 1.00 95.00 256 LEU A O 1
ATOM 1970 N N . GLU A 1 257 ? 1.970 -5.694 9.259 1.00 92.56 257 GLU A N 1
ATOM 1971 C CA . GLU A 1 257 ? 2.081 -7.139 9.406 1.00 92.56 257 GLU A CA 1
ATOM 1972 C C . GLU A 1 257 ? 1.455 -7.607 10.730 1.00 92.56 257 GLU A C 1
ATOM 1974 O O . GLU A 1 257 ? 1.967 -7.226 11.776 1.00 92.56 257 GLU A O 1
ATOM 1979 N N . PRO A 1 258 ? 0.400 -8.446 10.703 1.00 92.56 258 PRO A N 1
ATOM 1980 C CA . PRO A 1 258 ? -0.266 -8.993 9.516 1.00 92.56 258 PRO A CA 1
ATOM 1981 C C . PRO A 1 258 ? -1.002 -7.932 8.672 1.00 92.56 258 PRO A C 1
ATOM 1983 O O . PRO A 1 258 ? -1.203 -6.791 9.076 1.00 92.56 258 PRO A O 1
ATOM 1986 N N . ALA A 1 259 ? -1.388 -8.295 7.444 1.00 93.00 259 ALA A N 1
ATOM 1987 C CA . ALA A 1 259 ? -2.214 -7.427 6.610 1.00 93.00 259 ALA A CA 1
ATOM 1988 C C . ALA A 1 259 ? -3.589 -7.176 7.238 1.00 93.00 259 ALA A C 1
ATOM 1990 O O . ALA A 1 259 ? -4.273 -8.108 7.653 1.00 93.00 259 ALA A O 1
ATOM 1991 N N . VAL A 1 260 ? -4.043 -5.926 7.152 1.00 92.56 260 VAL A N 1
ATOM 1992 C CA . VAL A 1 260 ? -5.409 -5.528 7.531 1.00 92.56 260 VAL A CA 1
ATOM 1993 C C . VAL A 1 260 ? -6.451 -6.054 6.537 1.00 92.56 260 VAL A C 1
ATOM 1995 O O . VAL A 1 260 ? -7.593 -6.348 6.887 1.00 92.56 260 VAL A O 1
ATOM 1998 N N . PHE A 1 261 ? -6.071 -6.150 5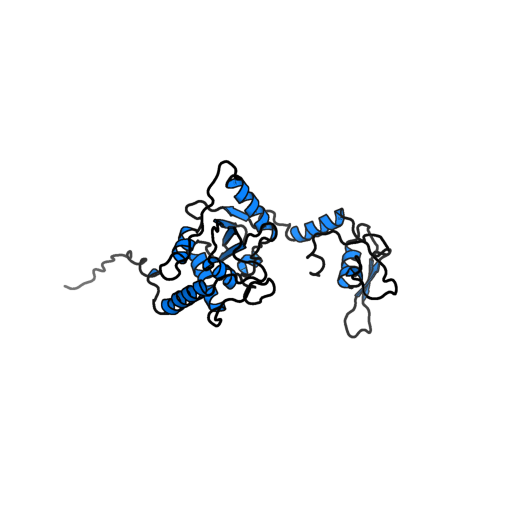.264 1.00 92.06 261 PHE A N 1
ATOM 1999 C CA . PHE A 1 261 ? -6.968 -6.572 4.198 1.00 92.06 261 PHE A CA 1
ATOM 2000 C C . PHE A 1 261 ? -6.798 -8.053 3.887 1.00 92.06 261 PHE A C 1
ATOM 2002 O O . PHE A 1 261 ? -5.695 -8.526 3.617 1.00 92.06 261 PHE A O 1
ATOM 2009 N N . GLU A 1 262 ? -7.923 -8.758 3.812 1.00 91.19 262 GLU A N 1
ATOM 2010 C CA . GLU A 1 262 ? -7.990 -10.130 3.324 1.00 91.19 262 GLU A CA 1
ATOM 2011 C C . GLU A 1 262 ? -9.134 -10.268 2.315 1.00 91.19 262 GLU A C 1
ATOM 2013 O O . GLU A 1 262 ? -10.252 -9.797 2.544 1.00 91.19 262 GLU A O 1
ATOM 2018 N N . GLU A 1 263 ? -8.845 -10.903 1.178 1.00 90.56 263 GLU A N 1
ATOM 2019 C CA . GLU A 1 263 ? -9.800 -11.070 0.080 1.00 90.56 263 GLU A CA 1
ATOM 2020 C C . GLU A 1 263 ? -11.083 -11.768 0.568 1.00 90.56 263 GLU A C 1
ATOM 2022 O O . GLU A 1 263 ? -11.057 -12.837 1.179 1.00 90.56 263 GLU A O 1
ATOM 2027 N N . GLY A 1 264 ? -12.232 -11.150 0.300 1.00 92.06 264 GLY A N 1
ATOM 2028 C CA . GLY A 1 264 ? -13.552 -11.658 0.666 1.00 92.06 264 GLY A CA 1
ATOM 2029 C C . GLY A 1 264 ? -13.959 -11.449 2.131 1.00 92.06 264 GLY A C 1
ATOM 2030 O O . GLY A 1 264 ? -15.069 -11.857 2.504 1.00 92.06 264 GLY A O 1
ATOM 2031 N N . LYS A 1 265 ? -13.129 -10.802 2.961 1.00 93.62 265 LYS A N 1
ATOM 2032 C CA . LYS A 1 265 ? -13.444 -10.488 4.366 1.00 93.62 265 LYS A CA 1
ATOM 2033 C C . LYS A 1 265 ? -13.794 -9.017 4.570 1.00 93.62 265 LYS A C 1
ATOM 2035 O O . LYS A 1 265 ? -13.459 -8.157 3.762 1.00 93.62 265 LYS A O 1
ATOM 2040 N N . LEU A 1 266 ? -14.530 -8.736 5.646 1.00 95.25 266 LEU A N 1
ATOM 2041 C CA . LEU A 1 266 ? -14.726 -7.360 6.100 1.00 95.25 266 LEU A CA 1
ATOM 2042 C C . LEU A 1 266 ? -13.407 -6.878 6.716 1.00 95.25 266 LEU A C 1
ATOM 2044 O O . LEU A 1 266 ? -12.889 -7.586 7.577 1.00 95.25 266 LEU A O 1
ATOM 2048 N N . PRO A 1 267 ? -12.877 -5.715 6.306 1.00 93.94 267 PRO A N 1
ATOM 2049 C CA . PRO A 1 267 ? -11.614 -5.204 6.840 1.00 93.94 267 PRO A CA 1
ATOM 2050 C C . PRO A 1 267 ? -11.769 -4.520 8.209 1.00 93.94 267 PRO A C 1
ATOM 2052 O O . PRO A 1 267 ? -10.792 -4.053 8.779 1.00 93.94 267 PRO A O 1
ATOM 2055 N N . ILE A 1 268 ? -13.007 -4.390 8.690 1.00 95.50 268 ILE A N 1
ATOM 2056 C CA . ILE A 1 268 ? -13.356 -3.776 9.967 1.00 95.50 268 ILE A CA 1
ATOM 2057 C C . ILE A 1 268 ? -14.658 -4.382 10.489 1.00 95.50 268 ILE A C 1
ATOM 2059 O O . ILE A 1 268 ? -15.579 -4.663 9.710 1.00 95.50 268 ILE A O 1
ATOM 2063 N N . SER A 1 269 ? -14.769 -4.582 11.800 1.00 95.56 269 SER A N 1
ATOM 2064 C CA . SER A 1 269 ? -16.003 -5.068 12.411 1.00 95.56 269 SER A CA 1
ATOM 2065 C C . SER A 1 269 ? -17.094 -3.992 12.454 1.00 95.56 269 SER A C 1
ATOM 2067 O O . SER A 1 269 ? -16.857 -2.782 12.420 1.00 95.56 269 SER A O 1
ATOM 2069 N N . VAL A 1 270 ? -18.345 -4.441 12.589 1.00 95.62 270 VAL A N 1
ATOM 2070 C CA . VAL A 1 270 ? -19.510 -3.554 12.748 1.00 95.62 270 VAL A CA 1
ATOM 2071 C C . VAL A 1 270 ? -19.381 -2.677 14.001 1.00 95.62 270 VAL A C 1
ATOM 2073 O O . VAL A 1 270 ? -19.793 -1.515 13.987 1.00 95.62 270 VAL A O 1
ATOM 2076 N N . ALA A 1 271 ? -18.836 -3.227 15.091 1.00 94.62 271 ALA A N 1
ATOM 2077 C CA . ALA A 1 271 ? -18.688 -2.516 16.357 1.00 94.62 271 ALA A CA 1
ATOM 2078 C C . ALA A 1 271 ? -17.673 -1.374 16.225 1.00 94.62 271 ALA A C 1
ATOM 2080 O O . ALA A 1 271 ? -18.000 -0.226 16.532 1.00 94.62 271 ALA A O 1
ATOM 2081 N N . THR A 1 272 ? -16.503 -1.668 15.664 1.00 95.69 272 THR A N 1
ATOM 2082 C CA . THR A 1 272 ? -15.455 -0.679 15.407 1.00 95.69 272 THR A CA 1
ATOM 2083 C C . THR A 1 272 ? -15.931 0.396 14.438 1.00 95.69 272 THR A C 1
ATOM 2085 O O . THR A 1 272 ? -15.799 1.590 14.710 1.00 95.69 272 THR A O 1
ATOM 2088 N N . TRP A 1 273 ? -16.606 0.016 13.348 1.00 96.38 273 TRP A N 1
ATOM 2089 C CA . TRP A 1 273 ? -17.132 0.992 12.391 1.00 96.38 273 TRP A CA 1
ATOM 2090 C C . TRP A 1 273 ? -18.150 1.963 13.006 1.00 96.38 273 TRP A C 1
ATOM 2092 O O . TRP A 1 273 ? -18.194 3.151 12.661 1.00 96.38 273 TRP A O 1
ATOM 2102 N N . LYS A 1 274 ? -18.957 1.490 13.961 1.00 94.94 274 LYS A N 1
ATOM 2103 C CA . LYS A 1 274 ? -19.883 2.342 14.716 1.00 94.94 274 LYS A CA 1
ATOM 2104 C C . LYS A 1 274 ? -19.132 3.392 15.541 1.00 94.94 274 LYS A C 1
ATOM 2106 O O . LYS A 1 274 ? -19.569 4.547 15.566 1.00 94.94 274 LYS A O 1
ATOM 2111 N N . ASN A 1 275 ? -18.020 3.021 16.176 1.00 94.62 275 ASN A N 1
ATOM 2112 C CA . ASN A 1 275 ? -17.159 3.954 16.905 1.00 94.62 275 ASN A CA 1
ATOM 2113 C C . ASN A 1 275 ? -16.536 4.977 15.949 1.00 94.62 275 ASN A C 1
ATOM 2115 O O . ASN A 1 275 ? -16.707 6.176 16.154 1.00 94.62 275 ASN A O 1
ATOM 2119 N N . VAL A 1 276 ? -15.958 4.524 14.831 1.00 95.00 276 VAL A N 1
ATOM 2120 C CA . VAL A 1 276 ? -15.396 5.389 13.775 1.00 95.00 276 VAL A CA 1
ATOM 2121 C C . VAL A 1 276 ? -16.402 6.432 13.294 1.00 95.00 276 VAL A C 1
ATOM 2123 O O . VAL A 1 276 ? -16.121 7.633 13.295 1.00 95.00 276 VAL A O 1
ATOM 2126 N N . THR A 1 277 ? -17.605 5.984 12.937 1.00 93.75 277 THR A N 1
ATOM 2127 C CA . THR A 1 277 ? -18.683 6.852 12.451 1.00 93.75 277 THR A CA 1
ATOM 2128 C C . THR A 1 277 ? -19.089 7.874 13.512 1.00 93.75 277 THR A C 1
ATOM 2130 O O . THR A 1 277 ? -19.257 9.056 13.211 1.00 93.75 277 THR A O 1
ATOM 2133 N N . LYS A 1 278 ? -19.218 7.451 14.778 1.00 92.19 278 LYS A N 1
ATOM 2134 C CA . LYS A 1 278 ? -19.526 8.343 15.904 1.00 92.19 278 LYS A CA 1
ATOM 2135 C C . LYS A 1 278 ? -18.428 9.395 16.088 1.00 92.19 278 LYS A C 1
ATOM 2137 O O . LYS A 1 278 ? -18.740 10.580 16.187 1.00 92.19 278 LYS A O 1
ATOM 2142 N N . THR A 1 279 ? -17.165 8.985 16.109 1.00 91.31 279 THR A N 1
ATOM 2143 C CA . THR A 1 279 ? -16.006 9.866 16.299 1.00 91.31 279 THR A CA 1
ATOM 2144 C C . THR A 1 279 ? -15.910 10.921 15.207 1.00 91.31 279 THR A C 1
ATOM 2146 O O . THR A 1 279 ? -15.818 12.116 15.493 1.00 91.31 279 THR A O 1
ATOM 2149 N N . LEU A 1 280 ? -15.990 10.502 13.944 1.00 89.31 280 LEU A N 1
ATOM 2150 C CA . LEU A 1 280 ? -15.759 11.391 12.807 1.00 89.31 280 LEU A CA 1
ATOM 2151 C C . LEU A 1 280 ? -16.969 12.271 12.476 1.00 89.31 280 LEU A C 1
ATOM 2153 O O . LEU A 1 280 ? -16.787 13.403 12.025 1.00 89.31 280 LEU A O 1
ATOM 2157 N N . ASN A 1 281 ? -18.195 11.827 12.775 1.00 84.50 281 ASN A N 1
ATOM 2158 C CA . ASN A 1 281 ? -19.377 12.683 12.639 1.00 84.50 281 ASN A CA 1
ATOM 2159 C C . ASN A 1 281 ? -19.466 13.738 13.750 1.00 84.50 281 ASN A C 1
ATOM 2161 O O . ASN A 1 281 ? -19.836 14.877 13.472 1.00 84.50 281 ASN A O 1
ATOM 2165 N N . ASN A 1 282 ? -19.079 13.405 14.986 1.00 74.94 282 ASN A N 1
ATOM 2166 C CA . ASN A 1 282 ? -19.088 14.368 16.092 1.00 74.94 282 ASN A CA 1
ATOM 2167 C C . ASN A 1 282 ? -17.938 15.389 15.987 1.00 74.94 282 ASN A C 1
ATOM 2169 O O . ASN A 1 282 ? -18.096 16.544 16.391 1.00 74.94 282 ASN A O 1
ATOM 2173 N N . GLY A 1 283 ? -16.814 14.999 15.373 1.00 58.25 283 GLY A N 1
ATOM 2174 C CA . GLY A 1 283 ? -15.647 15.857 15.134 1.00 58.25 283 GLY A CA 1
ATOM 2175 C C . GLY A 1 283 ? -15.854 16.990 14.118 1.00 58.25 283 GLY A C 1
ATOM 2176 O O . GLY A 1 283 ? -15.073 17.940 14.110 1.00 58.25 283 GLY A O 1
ATOM 2177 N N . ARG A 1 284 ? -16.928 16.973 13.310 1.00 48.94 284 ARG A N 1
ATOM 2178 C CA . ARG A 1 284 ? -17.290 18.100 12.418 1.00 48.94 284 ARG A CA 1
ATOM 2179 C C . ARG A 1 284 ? -17.760 19.361 13.164 1.00 48.94 284 ARG A C 1
ATOM 2181 O O . ARG A 1 284 ? -17.956 20.393 12.530 1.00 48.94 284 ARG A O 1
ATOM 2188 N N . SER A 1 285 ? -17.892 19.297 14.492 1.00 37.81 285 SER A N 1
ATOM 2189 C CA . SER A 1 285 ? -18.308 20.420 15.350 1.00 37.81 285 SER A CA 1
ATOM 2190 C C . SER A 1 285 ? -17.145 21.149 16.034 1.00 37.81 285 SER A C 1
ATOM 2192 O O . SER A 1 285 ? -17.359 22.208 16.619 1.00 37.81 285 SER A O 1
ATOM 2194 N N . SER A 1 286 ? -15.919 20.616 15.992 1.00 37.81 286 SER A N 1
ATOM 2195 C CA . SER A 1 286 ? -14.752 21.265 16.596 1.00 37.81 286 SER A CA 1
ATOM 2196 C C . SER A 1 286 ? -13.852 21.836 15.510 1.00 37.81 286 SER A C 1
ATOM 2198 O O . SER A 1 286 ? -13.047 21.127 14.904 1.00 37.81 286 SER A O 1
ATOM 2200 N N . THR A 1 287 ? -13.966 23.141 15.282 1.00 36.91 287 THR A N 1
ATOM 2201 C CA . THR A 1 287 ? -12.887 23.946 14.708 1.00 36.91 287 THR A CA 1
ATOM 2202 C C . THR A 1 287 ? -11.556 23.537 15.335 1.00 36.91 287 THR A C 1
ATOM 2204 O O . THR A 1 287 ? -11.398 23.592 16.552 1.00 36.91 287 THR A O 1
ATOM 2207 N N . SER A 1 288 ? -10.630 23.102 14.481 1.00 38.47 288 SER A N 1
ATOM 2208 C CA . SER A 1 288 ? -9.208 22.870 14.735 1.00 38.47 288 SER A CA 1
ATOM 2209 C C . SER A 1 288 ? -8.650 23.657 15.936 1.00 38.47 288 SER A C 1
ATOM 2211 O O . SER A 1 288 ? -8.296 24.829 15.813 1.00 38.47 288 SER A O 1
ATOM 2213 N N . VAL A 1 289 ? -8.478 22.983 17.076 1.00 39.16 289 VAL A N 1
ATOM 2214 C CA . VAL A 1 289 ? -7.671 23.488 18.207 1.00 39.16 289 VAL A CA 1
ATOM 2215 C C . VAL A 1 289 ? -6.164 23.381 17.906 1.00 39.16 289 VAL A C 1
ATOM 2217 O O . VAL A 1 289 ? -5.346 24.016 18.560 1.00 39.16 289 VAL A O 1
ATOM 2220 N N . TYR A 1 290 ? -5.769 22.680 16.839 1.00 45.31 290 TYR A N 1
ATOM 2221 C CA . TYR A 1 290 ? -4.363 22.523 16.447 1.00 45.31 290 TYR A CA 1
ATOM 2222 C C . TYR A 1 290 ? -3.782 23.708 15.644 1.00 45.31 290 TYR A C 1
ATOM 2224 O O . TYR A 1 290 ? -2.624 23.663 15.244 1.00 45.31 290 TYR A O 1
ATOM 2232 N N . GLY A 1 291 ? -4.545 24.793 15.453 1.00 33.88 291 GLY A N 1
ATOM 2233 C CA . GLY A 1 291 ? -4.110 26.001 14.733 1.00 33.88 291 GLY A CA 1
ATOM 2234 C C . GLY A 1 291 ? -3.717 27.204 15.605 1.00 33.88 291 GLY A C 1
ATOM 2235 O O . GLY A 1 291 ? -3.438 28.264 15.056 1.00 33.88 291 GLY A O 1
ATOM 2236 N N . ALA A 1 292 ? -3.710 27.091 16.940 1.00 38.22 292 ALA A N 1
ATOM 2237 C CA . ALA A 1 292 ? -3.594 28.249 17.843 1.00 38.22 292 ALA A CA 1
ATOM 2238 C C . ALA A 1 292 ? -2.287 28.332 18.666 1.00 38.22 292 ALA A C 1
ATOM 2240 O O . ALA A 1 292 ? -2.265 29.002 19.695 1.00 38.22 292 ALA A O 1
ATOM 2241 N N . LEU A 1 293 ? -1.192 27.689 18.237 1.00 38.22 293 LEU A N 1
ATOM 2242 C CA . LEU A 1 293 ? 0.107 27.763 18.939 1.00 38.22 293 LEU A CA 1
ATOM 2243 C C . LEU A 1 293 ? 1.276 28.326 18.115 1.00 38.22 293 LEU A C 1
ATOM 2245 O O . LEU A 1 293 ? 2.429 28.196 18.513 1.00 38.22 293 LEU A O 1
ATOM 2249 N N . LEU A 1 294 ? 1.009 29.026 17.012 1.00 39.22 294 LEU A N 1
ATOM 2250 C CA . LEU A 1 294 ? 2.045 29.739 16.256 1.00 39.22 294 LEU A CA 1
ATOM 2251 C C . LEU A 1 294 ? 1.586 31.159 15.916 1.00 39.22 294 LEU A C 1
ATOM 2253 O O . LEU A 1 294 ? 1.185 31.423 14.791 1.00 39.22 294 LEU A O 1
ATOM 2257 N N . ASN A 1 295 ? 1.605 32.062 16.903 1.00 35.84 295 ASN A N 1
ATOM 2258 C CA . ASN A 1 295 ? 1.787 33.507 16.693 1.00 35.84 295 ASN A CA 1
ATOM 2259 C C . ASN A 1 295 ? 1.951 34.247 18.032 1.00 35.84 295 ASN A C 1
ATOM 2261 O O . ASN A 1 295 ? 1.083 34.999 18.461 1.00 35.84 295 ASN A O 1
ATOM 2265 N N . SER A 1 296 ? 3.099 34.053 18.681 1.00 41.84 296 SER A N 1
ATOM 2266 C CA . SER A 1 296 ? 3.565 34.938 19.757 1.00 41.84 296 SER A CA 1
ATOM 2267 C C . SER A 1 296 ? 5.050 35.216 19.580 1.00 41.84 296 SER A C 1
ATOM 2269 O O . SER A 1 296 ? 5.857 34.792 20.393 1.00 41.84 296 SER A O 1
ATOM 2271 N N . MET A 1 297 ? 5.416 35.881 18.482 1.00 43.78 297 MET A N 1
ATOM 2272 C CA . MET A 1 297 ? 6.705 36.565 18.313 1.00 43.78 297 MET A CA 1
ATOM 2273 C C . MET A 1 297 ? 6.628 37.470 17.080 1.00 43.78 297 MET A C 1
ATOM 2275 O O . MET A 1 297 ? 7.154 37.141 16.026 1.00 43.78 297 MET A O 1
ATOM 2279 N N . LEU A 1 298 ? 5.969 38.626 17.205 1.00 41.19 298 LEU A N 1
ATOM 2280 C CA . LEU A 1 298 ? 6.212 39.757 16.309 1.00 41.19 298 LEU A CA 1
ATOM 2281 C C . LEU A 1 298 ? 6.208 41.077 17.099 1.00 41.19 298 LEU A C 1
ATOM 2283 O O . LEU A 1 298 ? 5.173 41.661 17.391 1.00 41.19 298 LEU A O 1
ATOM 2287 N N . VAL A 1 299 ? 7.434 41.485 17.438 1.00 41.00 299 VAL A N 1
ATOM 2288 C CA . VAL A 1 299 ? 8.005 42.823 17.224 1.00 41.00 299 VAL A CA 1
ATOM 2289 C C . VAL A 1 299 ? 7.290 44.012 17.887 1.00 41.00 299 VAL A C 1
ATOM 2291 O O . VAL A 1 299 ? 6.372 44.624 17.349 1.00 41.00 299 VAL A O 1
ATOM 2294 N N . VAL A 1 300 ? 7.858 44.433 19.021 1.00 40.38 300 VAL A N 1
ATOM 2295 C CA . VAL A 1 300 ? 7.760 45.804 19.538 1.00 40.38 300 VAL A CA 1
ATOM 2296 C C . VAL A 1 300 ? 8.522 46.732 18.585 1.00 40.38 300 VAL A C 1
ATOM 2298 O O . VAL A 1 300 ? 9.748 46.787 18.615 1.00 40.38 300 VAL A O 1
ATOM 2301 N N . VAL A 1 301 ? 7.803 47.482 17.751 1.00 42.97 301 VAL A N 1
ATOM 2302 C CA . VAL A 1 301 ? 8.301 48.729 17.150 1.00 42.97 301 VAL A CA 1
ATOM 2303 C C . VAL A 1 301 ? 7.449 49.855 17.717 1.00 42.97 301 VAL A C 1
ATOM 2305 O O . VAL A 1 301 ? 6.326 50.103 17.283 1.00 42.97 301 VAL A O 1
ATOM 2308 N N . GLY A 1 302 ? 7.982 50.506 18.750 1.00 39.19 302 GLY A N 1
ATOM 2309 C CA . GLY A 1 302 ? 7.438 51.747 19.281 1.00 39.19 302 GLY A CA 1
ATOM 2310 C C . GLY A 1 302 ? 7.724 52.890 18.313 1.00 39.19 302 GLY A C 1
ATOM 2311 O O . GLY A 1 302 ? 8.843 53.392 18.251 1.00 39.19 302 GLY A O 1
ATOM 2312 N N . LEU A 1 303 ? 6.702 53.301 17.566 1.00 38.16 303 LEU A N 1
ATOM 2313 C CA . LEU A 1 303 ? 6.655 54.586 16.878 1.00 38.16 303 LEU A CA 1
ATOM 2314 C C . LEU A 1 303 ? 6.421 55.687 17.922 1.00 38.16 303 LEU A C 1
ATOM 2316 O O . LEU A 1 303 ? 5.297 55.923 18.358 1.00 38.16 303 LEU A O 1
ATOM 2320 N N . PHE A 1 304 ? 7.495 56.370 18.316 1.00 44.16 304 PHE A N 1
ATOM 2321 C CA . PHE A 1 304 ? 7.400 57.714 18.876 1.00 44.16 304 PHE A CA 1
ATOM 2322 C C . PHE A 1 304 ? 7.130 58.693 17.731 1.00 44.16 304 PHE A C 1
ATOM 2324 O O . PHE A 1 304 ? 8.004 58.945 16.905 1.00 44.16 304 PHE A O 1
ATOM 2331 N N . ALA A 1 305 ? 5.932 59.272 17.707 1.00 46.12 305 ALA A N 1
ATOM 2332 C CA . ALA A 1 305 ? 5.668 60.518 17.004 1.00 46.12 305 ALA A CA 1
ATOM 2333 C C . ALA A 1 305 ? 4.644 61.360 17.786 1.00 46.12 305 ALA A C 1
ATOM 2335 O O . ALA A 1 305 ? 3.452 61.083 17.762 1.00 46.12 305 ALA A O 1
ATOM 2336 N N . LEU A 1 306 ? 5.185 62.396 18.440 1.00 44.72 306 LEU A N 1
ATOM 2337 C CA . LEU A 1 306 ? 4.642 63.750 18.620 1.00 44.72 306 LEU A CA 1
ATOM 2338 C C . LEU A 1 306 ? 3.322 63.941 19.395 1.00 44.72 306 LEU A C 1
ATOM 2340 O O . LEU A 1 306 ? 2.249 63.582 18.922 1.00 44.72 306 LEU A O 1
ATOM 2344 N N . ASN A 1 307 ? 3.402 64.665 20.521 1.00 37.34 307 ASN A N 1
ATOM 2345 C CA . ASN A 1 307 ? 2.787 65.997 20.694 1.00 37.34 307 ASN A CA 1
ATOM 2346 C C . ASN A 1 307 ? 3.077 66.559 22.103 1.00 37.34 307 ASN A C 1
ATOM 2348 O O . ASN A 1 307 ? 2.536 66.042 23.077 1.00 37.34 307 ASN A O 1
ATOM 2352 N N . PHE A 1 308 ? 3.944 67.579 22.166 1.00 42.19 308 PHE A N 1
ATOM 2353 C CA . PHE A 1 308 ? 3.889 68.851 22.920 1.00 42.19 308 PHE A CA 1
ATOM 2354 C C . PHE A 1 308 ? 5.298 69.418 23.123 1.00 42.19 308 PHE A C 1
ATOM 2356 O O . PHE A 1 308 ? 6.185 68.662 23.578 1.00 42.19 308 PHE A O 1
#

Radius of gyration: 27.16 Å; chains: 1; bounding box: 44×100×73 Å

Secondary structure (DSSP, 8-state):
-TTTTT--SPP-------S------TTGGGGSHHHHHHHHHS-SS---EEEEEE-S-SS-EEEEEESS-S--TT--SS-HHHHHHHHHHHHHTT-S-TT-S-EEEEPPTTTSSHHHHHHHHTSTTT-PPPPBP----TTSPPHHHHHHHHHHHHHHH--HHHHHHT---SEETTTTEEEEEEEES---HHHHHHHHHGGGGGTTT-SSPPPP-TT-GGGSSHHHHHHHHHHS--TT-EEEEEEEESSSSEEEEEEEES-S--TTS-SS-HHHHHHHHHHHHHGGGS--GGGSSS--------------

Sequence (308 aa):
MLIIVCSRDVPPAFKTKESSRDEEVDGGIYYKSAVAGFVSLMVDASRKMMCYTASGCENAALICFLSEPTLVEGKRPISENTWKKILALDSEGSDESTNNKIQFTKRDENHNCLTEINKFRTQDSLDLDDFDDEEETPTDPTGDQVAKYDAEELAKVVTCDALKAGNAPILISSNKRSVMYYSGSSATCSNAVTEWKKGYEKFKDVTIPPKYTSSEDMYKTGAATNFISLVSEGEDTVARCYTVTNCSEEGLVCVLEPAVFEEGKLPISVATWKNVTKTLNNGRSSTSVYGALLNSMLVVVGLFALNF

Foldseek 3Di:
DPPPLVDLDQQFAAADDDPDDDDPDRNPVCVPVVNVVVLVVQAPDDWDKDKDWDPDDPDTDIDIDTPDDQHDHRGRSHDPVSSVVVNVCVVCVPPPDPLQQKFWAWDDPVQQLQVVLQVVCCDPLLNADGADADDDDPPDDPPVVVRVVVRVLCSVFDDLVCQVVQQTAQASPVAQKGKQKHWAQDAGSNVSSVQLCVLCVLPLPPLADDADAPPDPSPRGSSVQNNLVSQANLVNKHWIKIWIDSHPTTMMMIIIPNYLHDHRGRSHDSVSVVSSNVVVVVCVPDDDPVPPDPDDDDDDDDDDDDDD

pLDDT: mean 81.94, std 18.4, range [33.88, 97.81]

InterPro domains:
  IPR021288 Sporulated oocyst TA4 antigen [PF11054] (110-290)

Organism: Eimeria maxima (NCBI:txid5804)